Protein AF-A0A1C5WG05-F1 (afdb_monomer)

Solvent-accessible surface area (backbone atoms only — not comparable to full-atom values): 10585 Å² total; per-residue (Å²): 131,75,52,54,15,76,81,79,60,49,74,35,61,97,63,66,44,58,33,63,76,47,44,30,30,62,70,56,42,34,40,52,16,70,69,67,73,49,83,47,52,86,38,45,58,72,59,42,48,57,40,29,66,74,49,63,58,78,78,77,50,62,85,95,45,80,59,80,73,48,67,52,75,81,46,35,38,30,15,73,89,77,44,32,38,30,47,40,31,46,38,92,50,61,75,41,88,43,76,68,46,69,44,49,38,90,32,54,72,47,72,47,83,47,47,33,66,80,67,56,72,67,55,53,52,45,29,63,71,40,68,82,57,71,50,69,38,40,34,34,29,39,38,36,36,34,64,101,74,42,81,47,72,52,58,58,34,66,59,72,37,48,31,57,38,70,67,40,46,53,32,49,50,51,46,51,56,49,52,51,51,52,47,58,47,65,76,105

Foldseek 3Di:
DQAAAPAPRHGEDPDWAAACDGIHHPVLCCQQQLNVVHHRNDPDPVSSNVSCVVRVPDQCQDPPGADFPDDLPQAKGAGPPQQKIKGAQPCVAQVDHDHIHMDHLVFFPDKDKAWVVGDDPVVLVCLLVDLVDKDKIAWIWMWTQTHPPGIDTRTLHHGIDISNDPSNNVSVVSRVVVVVVNVVSNVD

Secondary structure (DSSP, 8-state):
--PBPTTT-PBP-S-EEE-SS-EEEHHHHHHHTTTTTS--TTS-HHHHHHHHHHHHSPP---TT----SEEETTTEEEETTTTEEEE---HHHHSS----EEEEGGGEEEEEEEEES---HHHHHHHHH-SSS--EE-EEEEEEEETTTEEEEEEEE-S-EETTSHHHHHHHHHHHHHHHHHHHHHT-

Structure (mmCIF, N/CA/C/O backbone):
data_AF-A0A1C5WG05-F1
#
_entry.id   AF-A0A1C5WG05-F1
#
loop_
_atom_site.group_PDB
_atom_site.id
_atom_site.type_symbol
_atom_site.label_atom_id
_atom_site.label_alt_id
_atom_site.label_comp_id
_atom_site.label_asym_id
_atom_site.label_entity_id
_atom_site.label_seq_id
_atom_site.pdbx_PDB_ins_code
_atom_site.Cartn_x
_atom_site.Cartn_y
_atom_site.Cartn_z
_atom_site.occupancy
_atom_site.B_iso_or_equiv
_atom_site.auth_seq_id
_atom_site.auth_comp_id
_atom_site.auth_asym_id
_atom_site.auth_atom_id
_atom_site.pdbx_PDB_model_num
ATOM 1 N N . MET A 1 1 ? -27.914 12.783 29.947 1.00 43.47 1 MET A N 1
ATOM 2 C CA . MET A 1 1 ? -27.865 11.314 29.791 1.00 43.47 1 MET A CA 1
ATOM 3 C C . MET A 1 1 ? -26.696 10.974 28.882 1.00 43.47 1 MET A C 1
ATOM 5 O O . MET A 1 1 ? -26.663 11.463 27.759 1.00 43.47 1 MET A O 1
ATOM 9 N N . ALA A 1 2 ? -25.697 10.242 29.380 1.00 55.03 2 ALA A N 1
ATOM 10 C CA . ALA A 1 2 ? -24.634 9.718 28.526 1.00 55.03 2 ALA A CA 1
ATOM 11 C C . ALA A 1 2 ? -25.257 8.618 27.661 1.00 55.03 2 ALA A C 1
ATOM 13 O O . ALA A 1 2 ? -25.647 7.583 28.192 1.00 55.03 2 ALA A O 1
ATOM 14 N N . GLY A 1 3 ? -25.452 8.893 26.370 1.00 80.44 3 GLY A N 1
ATOM 15 C CA . GLY A 1 3 ? -25.903 7.874 25.425 1.00 80.44 3 GLY A CA 1
ATOM 16 C C . GLY A 1 3 ? -24.857 6.767 25.294 1.00 80.44 3 GLY A C 1
ATOM 17 O O . GLY A 1 3 ? -23.687 6.975 25.625 1.00 80.44 3 GLY A O 1
ATOM 18 N N . ASN A 1 4 ? -25.265 5.604 24.806 1.00 91.50 4 ASN A N 1
ATOM 19 C CA . ASN A 1 4 ? -24.335 4.534 24.462 1.00 91.50 4 ASN A CA 1
ATOM 20 C C . ASN A 1 4 ? -23.911 4.677 22.996 1.00 91.50 4 ASN A C 1
ATOM 22 O O . ASN A 1 4 ? -24.583 5.326 22.202 1.00 91.50 4 ASN A O 1
ATOM 26 N N . CYS A 1 5 ? -22.760 4.111 22.652 1.00 91.44 5 CYS A N 1
ATOM 27 C CA . CYS A 1 5 ? -22.297 4.011 21.277 1.00 91.44 5 CYS A CA 1
ATOM 28 C C . CYS A 1 5 ? -23.186 3.033 20.502 1.00 91.44 5 CYS A C 1
ATOM 30 O O . CYS A 1 5 ? -23.300 1.877 20.904 1.00 91.44 5 CYS A O 1
ATOM 32 N N . ASP A 1 6 ? -23.719 3.452 19.357 1.00 91.31 6 ASP A N 1
ATOM 33 C CA . ASP A 1 6 ? -24.609 2.618 18.534 1.00 91.31 6 ASP A CA 1
ATOM 34 C C . ASP A 1 6 ? -23.886 1.466 17.800 1.00 91.31 6 ASP A C 1
ATOM 36 O O . ASP A 1 6 ? -24.526 0.608 17.189 1.00 91.31 6 ASP A O 1
ATOM 40 N N . LEU A 1 7 ? -22.546 1.429 17.864 1.00 88.69 7 LEU A N 1
ATOM 41 C CA . LEU A 1 7 ? -21.722 0.345 17.313 1.00 88.69 7 LEU A CA 1
ATOM 42 C C . LEU A 1 7 ? -21.262 -0.659 18.375 1.00 88.69 7 LEU A C 1
ATOM 44 O O . LEU A 1 7 ? -21.479 -1.852 18.211 1.00 88.69 7 LEU A O 1
ATOM 48 N N . CYS A 1 8 ? -20.631 -0.195 19.459 1.00 88.44 8 CYS A N 1
ATOM 49 C CA . CYS A 1 8 ? -20.037 -1.082 20.469 1.00 88.44 8 CYS A CA 1
ATOM 50 C C . CYS A 1 8 ? -20.783 -1.124 21.810 1.00 88.44 8 CYS A C 1
ATOM 52 O O . CYS A 1 8 ? -20.365 -1.844 22.711 1.00 88.44 8 CYS A O 1
ATOM 54 N N . GLY A 1 9 ? -21.823 -0.309 22.001 1.00 87.62 9 GLY A N 1
ATOM 55 C CA . GLY A 1 9 ? -22.575 -0.237 23.256 1.00 87.62 9 GLY A CA 1
ATOM 56 C C . GLY A 1 9 ? -21.855 0.444 24.431 1.00 87.62 9 GLY A C 1
ATOM 57 O O . GLY A 1 9 ? -22.489 0.677 25.459 1.00 87.62 9 GLY A O 1
ATOM 58 N N . GLU A 1 10 ? -20.570 0.814 24.311 1.00 88.88 10 GLU A N 1
ATOM 59 C CA . GLU A 1 10 ? -19.846 1.546 25.367 1.00 88.88 10 GLU A CA 1
ATOM 60 C C . GLU A 1 10 ? -20.485 2.919 25.644 1.00 88.88 10 GLU A C 1
ATOM 62 O O . GLU A 1 10 ? -20.974 3.592 24.732 1.00 88.88 10 GLU A O 1
ATOM 67 N N . LYS A 1 11 ? -20.419 3.384 26.899 1.00 88.50 11 LYS A N 1
ATOM 68 C CA . LYS A 1 11 ? -20.891 4.725 27.278 1.00 88.50 11 LYS A CA 1
ATOM 69 C C . LYS A 1 11 ? -20.133 5.805 26.507 1.00 88.50 11 LYS A C 1
ATOM 71 O O . LYS A 1 11 ? -18.900 5.827 26.484 1.00 88.50 11 LYS A O 1
ATOM 76 N N . LEU A 1 12 ? -20.866 6.743 25.915 1.00 86.56 12 LEU A N 1
ATOM 77 C CA . LEU A 1 12 ? -20.270 7.880 25.227 1.00 86.56 12 LEU A CA 1
ATOM 78 C C . LEU A 1 12 ? -19.676 8.859 26.242 1.00 86.56 12 LEU A C 1
ATOM 80 O O . LEU A 1 12 ? -20.346 9.312 27.170 1.00 86.56 12 LEU A O 1
ATOM 84 N N . GLY A 1 13 ? -18.406 9.200 26.032 1.00 78.31 13 GLY A N 1
ATOM 85 C CA . GLY A 1 13 ? -17.748 10.298 26.731 1.00 78.31 13 GLY A CA 1
ATOM 86 C C . GLY A 1 13 ? -18.120 11.664 26.147 1.00 78.31 13 GLY A C 1
ATOM 87 O O . GLY A 1 13 ? -19.025 11.801 25.326 1.00 78.31 13 GLY A O 1
ATOM 88 N N . PHE A 1 14 ? -17.356 12.690 26.526 1.00 77.06 14 PHE A N 1
ATOM 89 C CA . PHE A 1 14 ? -17.603 14.075 26.105 1.00 77.06 14 PHE A CA 1
ATOM 90 C C . PHE A 1 14 ? -17.482 14.287 24.584 1.00 77.06 14 PHE A C 1
ATOM 92 O O . PHE A 1 14 ? -18.157 15.137 24.010 1.00 77.06 14 PHE A O 1
ATOM 99 N N . ARG A 1 15 ? -16.629 13.497 23.913 1.00 80.62 15 ARG A N 1
ATOM 100 C CA . ARG A 1 15 ? -16.481 13.504 22.451 1.00 80.62 15 ARG A CA 1
ATOM 101 C C . ARG A 1 15 ? -17.261 12.345 21.841 1.00 80.62 15 ARG A C 1
ATOM 103 O O . ARG A 1 15 ? -16.841 11.191 21.942 1.00 80.62 15 ARG A O 1
ATOM 110 N N . LYS A 1 16 ? -18.365 12.687 21.184 1.00 87.88 16 LYS A N 1
ATOM 111 C CA . LYS A 1 16 ? -19.233 11.779 20.433 1.00 87.88 16 LYS A CA 1
ATOM 112 C C . LYS A 1 16 ? -19.263 12.192 18.961 1.00 87.88 16 LYS A C 1
ATOM 114 O O . LYS A 1 16 ? -19.176 13.382 18.663 1.00 87.88 16 LYS A O 1
ATOM 119 N N . PHE A 1 17 ? -19.346 11.222 18.058 1.00 91.19 17 PHE A N 1
ATOM 120 C CA . PHE A 1 17 ? -19.309 11.455 16.614 1.00 91.19 17 PHE A CA 1
ATOM 121 C C . PHE A 1 17 ? -20.653 11.082 16.008 1.00 91.19 17 PHE A C 1
ATOM 123 O O . PHE A 1 17 ? -21.151 9.988 16.252 1.00 91.19 17 PHE A O 1
ATOM 130 N N . HIS A 1 18 ? -21.238 12.001 15.246 1.00 92.38 18 HIS A N 1
ATOM 131 C CA . HIS A 1 18 ? -22.557 11.828 14.651 1.00 92.38 18 HIS A CA 1
ATOM 132 C C . HIS A 1 18 ? -22.445 11.254 13.236 1.00 92.38 18 HIS A C 1
ATOM 134 O O . HIS A 1 18 ? -21.603 11.693 12.448 1.00 92.38 18 HIS A O 1
ATOM 140 N N . CYS A 1 19 ? -23.308 10.290 12.938 1.00 92.06 19 CYS A N 1
ATOM 141 C CA . CYS A 1 19 ? -23.610 9.812 11.593 1.00 92.06 19 CYS A CA 1
ATOM 142 C C . CYS A 1 19 ? -25.057 10.188 11.235 1.00 92.06 19 CYS A C 1
ATOM 144 O O . CYS A 1 19 ? -25.693 10.924 11.993 1.00 92.06 19 CYS A O 1
ATOM 146 N N . GLN A 1 20 ? -25.564 9.735 10.090 1.00 92.38 20 GLN A N 1
ATOM 147 C CA . GLN A 1 20 ? -26.870 10.168 9.583 1.00 92.38 20 GLN A CA 1
ATOM 148 C C . GLN A 1 20 ? -28.025 9.854 10.550 1.00 92.38 20 GLN A C 1
ATOM 150 O O . GLN A 1 20 ? -28.946 10.654 10.694 1.00 92.38 20 GLN A O 1
ATOM 155 N N . ASP A 1 21 ? -27.959 8.706 11.220 1.00 92.69 21 ASP A N 1
ATOM 156 C CA . ASP A 1 21 ? -29.029 8.118 12.030 1.00 92.69 21 ASP A CA 1
ATOM 157 C C . ASP A 1 21 ? -28.529 7.587 13.390 1.00 92.69 21 ASP A C 1
ATOM 159 O O . ASP A 1 21 ? -29.204 6.784 14.029 1.00 92.69 21 ASP A O 1
ATOM 163 N N . GLY A 1 22 ? -27.363 8.046 13.867 1.00 91.06 22 GLY A N 1
ATOM 164 C CA . GLY A 1 22 ? -26.777 7.555 15.121 1.00 91.06 22 GLY A CA 1
ATOM 165 C C . GLY A 1 22 ? -25.526 8.280 15.614 1.00 91.06 22 GLY A C 1
ATOM 166 O O . GLY A 1 22 ? -25.054 9.259 15.024 1.00 91.06 22 GLY A O 1
ATOM 167 N N . VAL A 1 23 ? -24.963 7.776 16.711 1.00 93.00 23 VAL A N 1
ATOM 168 C CA . VAL A 1 23 ? -23.788 8.310 17.398 1.00 93.00 23 VAL A CA 1
ATOM 169 C C . VAL A 1 23 ? -22.799 7.209 17.778 1.00 93.00 23 VAL A C 1
ATOM 171 O O . VAL A 1 23 ? -23.138 6.179 18.355 1.00 93.00 23 VAL A O 1
ATOM 174 N N . VAL A 1 24 ? -21.516 7.473 17.532 1.00 92.62 24 VAL A N 1
ATOM 175 C CA . VAL A 1 24 ? -20.426 6.531 17.803 1.00 92.62 24 VAL A CA 1
ATOM 176 C C . VAL A 1 24 ? -19.349 7.136 18.709 1.00 92.62 24 VAL A C 1
ATOM 178 O O . VAL A 1 24 ? -19.112 8.350 18.727 1.00 92.62 24 VAL A O 1
ATOM 181 N N . CYS A 1 25 ? -18.676 6.285 19.490 1.00 91.81 25 CYS A N 1
ATOM 182 C CA . CYS A 1 25 ? -17.557 6.687 20.345 1.00 91.81 25 CYS A CA 1
ATOM 183 C C . CYS A 1 25 ? -16.281 6.936 19.521 1.00 91.81 25 CYS A C 1
ATOM 185 O O . CYS A 1 25 ? -16.176 6.505 18.375 1.00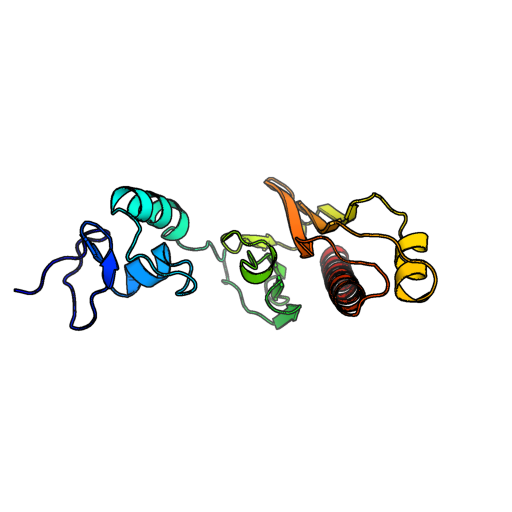 91.81 25 CYS A O 1
ATOM 187 N N . LYS A 1 26 ? -15.260 7.580 20.108 1.00 89.75 26 LYS A N 1
ATOM 188 C CA . LYS A 1 26 ? -13.979 7.853 19.422 1.00 89.75 26 LYS A CA 1
ATOM 189 C C . LYS A 1 26 ? -13.292 6.590 18.885 1.00 89.75 26 LYS A C 1
ATOM 191 O O . LYS A 1 26 ? -12.721 6.641 17.800 1.00 89.75 26 LYS A O 1
ATOM 196 N N . LYS A 1 27 ? -13.335 5.478 19.632 1.00 88.00 27 LYS A N 1
ATOM 197 C CA . LYS A 1 27 ? -12.725 4.203 19.211 1.00 88.00 27 LYS A CA 1
ATOM 198 C C . LYS A 1 27 ? -13.416 3.660 17.961 1.00 88.00 27 LYS A C 1
ATOM 200 O O . LYS A 1 27 ? -12.759 3.388 16.967 1.00 88.00 27 LYS A O 1
ATOM 205 N N . CYS A 1 28 ? -14.747 3.578 17.994 1.00 89.12 28 CYS A N 1
ATOM 206 C CA . CYS A 1 28 ? -15.525 3.125 16.847 1.00 89.12 28 CYS A CA 1
ATOM 207 C C . CYS A 1 28 ? -15.379 4.083 15.669 1.00 89.12 28 CYS A C 1
ATOM 209 O O . CYS A 1 28 ? -15.187 3.622 14.553 1.00 89.12 28 CYS A O 1
ATOM 211 N N . TYR A 1 29 ? -15.374 5.396 15.922 1.00 89.62 29 TYR A N 1
ATOM 212 C CA . TYR A 1 29 ? -15.106 6.395 14.896 1.00 89.62 29 TYR A CA 1
ATOM 213 C C . TYR A 1 29 ? -13.771 6.130 14.206 1.00 89.62 29 TYR A C 1
ATOM 215 O O . TYR A 1 29 ? -13.755 6.084 12.986 1.00 89.62 29 TYR A O 1
ATOM 223 N N . ALA A 1 30 ? -12.681 5.876 14.938 1.00 86.94 30 ALA A N 1
ATOM 224 C CA . ALA A 1 30 ? -11.383 5.548 14.340 1.00 86.94 30 ALA A CA 1
ATOM 225 C C . ALA A 1 30 ? -11.461 4.350 13.374 1.00 86.94 30 ALA A C 1
ATOM 227 O O . ALA A 1 30 ? -10.854 4.384 12.308 1.00 86.94 30 ALA A O 1
ATOM 228 N N . ILE A 1 31 ? -12.245 3.327 13.723 1.00 86.06 31 ILE A N 1
ATOM 229 C CA . ILE A 1 31 ? -12.438 2.112 12.919 1.00 86.06 31 ILE A CA 1
ATOM 230 C C . ILE A 1 31 ? -13.266 2.411 11.659 1.00 86.06 31 ILE A C 1
ATOM 232 O O . ILE A 1 31 ? -12.853 2.070 10.551 1.00 86.06 31 ILE A O 1
ATOM 236 N N . VAL A 1 32 ? -14.413 3.082 11.809 1.00 88.31 32 VAL A N 1
ATOM 237 C CA . VAL A 1 32 ? -15.358 3.324 10.701 1.00 88.31 32 VAL A CA 1
ATOM 238 C C . VAL A 1 32 ? -15.010 4.531 9.821 1.00 88.31 32 VAL A C 1
ATOM 240 O O . VAL A 1 32 ? -15.581 4.707 8.748 1.00 88.31 32 VAL A O 1
ATOM 243 N N . SER A 1 33 ? -14.065 5.362 10.265 1.00 83.81 33 SER A N 1
ATOM 244 C CA . SER A 1 33 ? -13.481 6.476 9.501 1.00 83.81 33 SER A CA 1
ATOM 245 C C . SER A 1 33 ? -12.138 6.124 8.863 1.00 83.81 33 SER A C 1
ATOM 247 O O . SER A 1 33 ? -11.411 7.031 8.456 1.00 83.81 33 SER A O 1
ATOM 249 N N . ASN A 1 34 ? -11.777 4.834 8.807 1.00 77.44 34 ASN A N 1
ATOM 250 C CA . ASN A 1 34 ? -10.525 4.374 8.204 1.00 77.44 34 ASN A CA 1
ATOM 251 C C . ASN A 1 34 ? -9.299 5.089 8.807 1.00 77.44 34 ASN A C 1
ATOM 253 O O . ASN A 1 34 ? -8.464 5.645 8.091 1.00 77.44 34 ASN A O 1
ATOM 257 N N . GLY A 1 35 ? -9.229 5.149 10.139 1.00 76.12 35 GLY A N 1
ATOM 258 C CA . GLY A 1 35 ? -8.164 5.839 10.864 1.00 76.12 35 GLY A CA 1
ATOM 259 C C . GLY A 1 35 ? -8.259 7.364 10.798 1.00 76.12 35 GLY A C 1
ATOM 260 O O . GLY A 1 35 ? -7.233 8.023 10.660 1.00 76.12 35 GLY A O 1
ATOM 261 N N . PHE A 1 36 ? -9.465 7.932 10.918 1.00 80.69 36 PHE A N 1
ATOM 262 C CA . PHE A 1 36 ? -9.733 9.379 10.856 1.00 80.69 36 PHE A CA 1
ATOM 263 C C . PHE A 1 36 ? -9.503 10.023 9.478 1.00 80.69 36 PHE A C 1
ATOM 265 O O . PHE A 1 36 ? -9.362 11.242 9.391 1.00 80.69 36 PHE A O 1
ATOM 272 N N . SER A 1 37 ? -9.473 9.229 8.406 1.00 74.69 37 SER A N 1
ATOM 273 C CA . SER A 1 37 ? -9.280 9.730 7.039 1.00 74.69 37 SER A CA 1
ATOM 274 C C . SER A 1 37 ? -10.579 10.197 6.374 1.00 74.69 37 SER A C 1
ATOM 276 O O . SER A 1 37 ? -10.537 11.016 5.458 1.00 74.69 37 SER A O 1
ATOM 278 N N . GLU A 1 38 ? -11.734 9.739 6.860 1.00 81.56 38 GLU A N 1
ATOM 279 C CA . GLU A 1 38 ? -13.049 10.075 6.308 1.00 81.56 38 GLU A CA 1
ATOM 280 C C . GLU A 1 38 ? -14.019 10.621 7.361 1.00 81.56 38 GLU A C 1
ATOM 282 O O . GLU A 1 38 ? -13.932 10.319 8.550 1.00 81.56 38 GLU A O 1
ATOM 287 N N . THR A 1 39 ? -15.006 11.399 6.911 1.00 87.25 39 THR A N 1
ATOM 288 C CA . THR A 1 39 ? -16.131 11.814 7.762 1.00 87.25 39 THR A CA 1
ATOM 289 C C . THR A 1 39 ? -17.283 10.820 7.644 1.00 87.25 39 THR A C 1
ATOM 291 O O . THR A 1 39 ? -17.586 10.324 6.560 1.00 87.25 39 THR A O 1
ATOM 294 N N . ILE A 1 40 ? -17.954 10.538 8.763 1.00 90.56 40 ILE A N 1
ATOM 295 C CA . ILE A 1 40 ? -19.070 9.575 8.816 1.00 90.56 40 ILE A CA 1
ATOM 296 C C . ILE A 1 40 ? -20.451 10.240 8.837 1.00 90.56 40 ILE A C 1
ATOM 298 O O . ILE A 1 40 ? -21.459 9.547 8.862 1.00 90.56 40 ILE A O 1
ATOM 302 N N . ALA A 1 41 ? -20.512 11.576 8.828 1.00 90.88 41 ALA A N 1
ATOM 303 C CA . ALA A 1 41 ? -21.745 12.339 9.050 1.00 90.88 41 ALA A CA 1
ATOM 304 C C . ALA A 1 41 ? -22.864 12.027 8.039 1.00 90.88 41 ALA A C 1
ATOM 306 O O . ALA A 1 41 ? -24.036 12.161 8.366 1.00 90.88 41 ALA A O 1
ATOM 307 N N . LYS A 1 42 ? -22.499 11.611 6.820 1.00 91.44 42 LYS A N 1
ATOM 308 C CA . LYS A 1 42 ? -23.434 11.257 5.739 1.00 91.44 42 LYS A CA 1
ATOM 309 C C . LYS A 1 42 ? -23.653 9.749 5.572 1.00 91.44 42 LYS A C 1
ATOM 311 O O . LYS A 1 42 ? -24.352 9.361 4.649 1.00 91.44 42 LYS A O 1
ATOM 316 N N . LYS A 1 43 ? -23.005 8.919 6.393 1.00 91.19 43 LYS A N 1
ATOM 317 C CA . LYS A 1 43 ? -23.137 7.459 6.348 1.00 91.19 43 LYS A CA 1
ATOM 318 C C . LYS A 1 43 ? -24.208 7.018 7.343 1.00 91.19 43 LYS A C 1
ATOM 320 O O . LYS A 1 43 ? -24.345 7.625 8.407 1.00 91.19 43 LYS A O 1
ATOM 325 N N . THR A 1 44 ? -24.922 5.956 7.008 1.00 93.25 44 THR A N 1
ATOM 326 C CA . THR A 1 44 ? -25.906 5.309 7.885 1.00 93.25 44 THR A CA 1
ATOM 327 C C . THR A 1 44 ? -25.231 4.368 8.881 1.00 93.25 44 THR A C 1
ATOM 329 O O . THR A 1 44 ? -24.158 3.821 8.612 1.00 93.25 44 THR A O 1
ATOM 332 N N . LEU A 1 45 ? -25.874 4.091 10.014 1.00 91.00 45 LEU A N 1
ATOM 333 C CA . LEU A 1 45 ? -25.409 3.098 10.984 1.00 91.00 45 LEU A CA 1
ATOM 334 C C . LEU A 1 45 ? -25.219 1.717 10.352 1.00 91.00 45 LEU A C 1
ATOM 336 O O . LEU A 1 45 ? -24.283 1.009 10.715 1.00 91.00 45 LEU A O 1
ATOM 340 N N . ALA A 1 46 ? -26.070 1.334 9.399 1.00 89.81 46 ALA A N 1
ATOM 341 C CA . ALA A 1 46 ? -25.947 0.062 8.691 1.00 89.81 46 ALA A CA 1
ATOM 342 C C . ALA A 1 46 ? -24.654 -0.017 7.859 1.00 89.81 46 ALA A C 1
ATOM 344 O O . ALA A 1 46 ? -23.965 -1.037 7.884 1.00 89.81 46 ALA A O 1
ATOM 345 N N . GLU A 1 47 ? -24.289 1.061 7.159 1.00 89.69 47 GLU A N 1
ATOM 346 C CA . GLU A 1 47 ? -23.015 1.147 6.433 1.00 89.69 47 GLU A CA 1
ATOM 347 C C . GLU A 1 47 ? -21.828 1.123 7.397 1.00 89.69 47 GLU A C 1
ATOM 349 O O . GLU A 1 47 ? -20.869 0.381 7.183 1.00 89.69 47 GLU A O 1
ATOM 354 N N . LEU A 1 48 ? -21.916 1.881 8.494 1.00 90.81 48 LEU A N 1
ATOM 355 C CA . LEU A 1 48 ? -20.859 1.925 9.501 1.00 90.81 48 LEU A CA 1
ATOM 356 C C . LEU A 1 48 ? -20.673 0.580 10.209 1.00 90.81 48 LEU A C 1
ATOM 358 O O . LEU A 1 48 ? -19.535 0.235 10.504 1.00 90.81 48 LEU A O 1
ATOM 362 N N . LYS A 1 49 ? -21.736 -0.201 10.442 1.00 89.62 49 LYS A N 1
ATOM 363 C CA . LYS A 1 49 ? -21.639 -1.563 10.998 1.00 89.62 49 LYS A CA 1
ATOM 364 C C . LYS A 1 49 ? -20.856 -2.494 10.083 1.00 89.62 49 LYS A C 1
ATOM 366 O O . LYS A 1 49 ? -19.939 -3.150 10.558 1.00 89.62 49 LYS A O 1
ATOM 371 N N . LYS A 1 50 ? -21.121 -2.470 8.773 1.00 88.19 50 LYS A N 1
ATOM 372 C CA . LYS A 1 50 ? -20.344 -3.254 7.797 1.00 88.19 50 LYS A CA 1
ATOM 373 C C . LYS A 1 50 ? -18.863 -2.871 7.815 1.00 88.19 50 LYS A C 1
ATOM 375 O O . LYS A 1 50 ? -17.995 -3.738 7.831 1.00 88.19 50 LYS A O 1
ATOM 380 N N . THR A 1 51 ? -18.558 -1.570 7.841 1.00 85.06 51 THR A N 1
ATOM 381 C CA . THR A 1 51 ? -17.168 -1.095 7.954 1.00 85.06 51 THR A CA 1
ATOM 382 C C . THR A 1 51 ? -16.545 -1.491 9.291 1.00 85.06 51 THR A C 1
ATOM 384 O O . THR A 1 51 ? -15.378 -1.870 9.340 1.00 85.06 51 THR A O 1
ATOM 387 N N . TYR A 1 52 ? -17.314 -1.419 10.376 1.00 86.25 52 TYR A N 1
ATOM 388 C CA . TYR A 1 52 ? -16.865 -1.808 11.703 1.00 86.25 52 TYR A CA 1
ATOM 389 C C . TYR A 1 52 ? -16.509 -3.291 11.740 1.00 86.25 52 TYR A C 1
ATOM 391 O O . TYR A 1 52 ? -15.409 -3.617 12.147 1.00 86.25 52 TYR A O 1
ATOM 399 N N . GLU A 1 53 ? -17.367 -4.180 11.251 1.00 83.88 53 GLU A N 1
ATOM 400 C CA . GLU A 1 53 ? -17.101 -5.622 11.196 1.00 83.88 53 GLU A CA 1
ATOM 401 C C . GLU A 1 53 ? -15.845 -5.948 10.373 1.00 83.88 53 GLU A C 1
ATOM 403 O O . GLU A 1 53 ? -15.020 -6.750 10.804 1.00 83.88 53 GLU A O 1
ATOM 408 N N . ALA A 1 54 ? -15.639 -5.265 9.242 1.00 80.00 54 ALA A N 1
ATOM 409 C CA . ALA A 1 54 ? -14.445 -5.446 8.414 1.00 80.00 54 ALA A CA 1
ATOM 410 C C . ALA A 1 54 ? -13.147 -4.948 9.089 1.00 80.00 54 ALA A C 1
ATOM 412 O O . ALA A 1 54 ? -12.078 -5.546 8.937 1.00 80.00 54 ALA A O 1
ATOM 413 N N . ASN A 1 55 ? -13.221 -3.852 9.851 1.00 80.06 55 ASN A N 1
ATOM 414 C CA . ASN A 1 55 ? -12.040 -3.160 10.376 1.00 80.06 55 ASN A CA 1
ATOM 415 C C . ASN A 1 55 ? -11.758 -3.442 11.865 1.00 80.06 55 ASN A C 1
ATOM 417 O O . ASN A 1 55 ? -10.622 -3.272 12.301 1.00 80.06 55 ASN A O 1
ATOM 421 N N . ALA A 1 56 ? -12.753 -3.860 12.651 1.00 74.31 56 ALA A N 1
ATOM 422 C CA . ALA A 1 56 ? -12.657 -4.025 14.105 1.00 74.31 56 ALA A CA 1
ATOM 423 C C . ALA A 1 56 ? -11.933 -5.303 14.533 1.00 74.31 56 ALA A C 1
ATOM 425 O O . ALA A 1 56 ? -11.478 -5.376 15.675 1.00 74.31 56 ALA A O 1
ATOM 426 N N . VAL A 1 57 ? -11.798 -6.290 13.640 1.00 73.00 57 VAL A N 1
ATOM 427 C CA . VAL A 1 57 ? -10.938 -7.454 13.889 1.00 73.00 57 VAL A CA 1
ATOM 428 C C . VAL A 1 57 ? -9.542 -6.928 14.259 1.00 73.00 57 VAL A C 1
ATOM 430 O O . VAL A 1 57 ? -9.092 -5.969 13.627 1.00 73.00 57 VAL A O 1
ATOM 433 N N . PRO A 1 58 ? -8.844 -7.454 15.275 1.00 68.75 58 PRO A N 1
ATOM 434 C CA . PRO A 1 58 ? -7.449 -7.100 15.540 1.00 68.75 58 PRO A CA 1
ATOM 435 C C . PRO A 1 58 ? -6.558 -7.497 14.359 1.00 68.75 58 PRO A C 1
ATOM 437 O O . PRO A 1 58 ? -6.828 -8.490 13.687 1.00 68.75 58 PRO A O 1
ATOM 440 N N . ILE A 1 59 ? -5.541 -6.696 14.024 1.00 72.62 59 ILE A N 1
ATOM 441 C CA . ILE A 1 59 ? -4.546 -7.146 13.038 1.00 72.62 59 ILE A CA 1
ATOM 442 C C . ILE A 1 59 ? -3.752 -8.227 13.747 1.00 72.62 59 ILE A C 1
ATOM 444 O O . ILE A 1 59 ? -3.187 -7.956 14.805 1.00 72.62 59 ILE A O 1
ATOM 448 N N . ASP A 1 60 ? -3.767 -9.433 13.194 1.00 72.56 60 ASP A N 1
ATOM 449 C CA . ASP A 1 60 ? -2.896 -10.484 13.681 1.00 72.56 60 ASP A CA 1
ATOM 450 C C . ASP A 1 60 ? -1.453 -10.072 13.384 1.00 72.56 60 ASP A C 1
ATOM 452 O O . ASP A 1 60 ? -1.062 -9.901 12.229 1.00 72.56 60 ASP A O 1
ATOM 456 N N . LEU A 1 61 ? -0.699 -9.805 14.448 1.00 76.88 61 LEU A N 1
ATOM 457 C CA . LEU A 1 61 ? 0.713 -9.454 14.355 1.00 76.88 61 LEU A CA 1
ATOM 458 C C . LEU A 1 61 ? 1.595 -10.715 14.366 1.00 76.88 61 LEU A C 1
ATOM 460 O O . LEU A 1 61 ? 2.807 -10.603 14.188 1.00 76.88 61 LEU A O 1
ATOM 464 N N . GLY A 1 62 ? 1.004 -11.901 14.555 1.00 69.31 62 GLY A N 1
ATOM 465 C CA . GLY A 1 62 ? 1.698 -13.159 14.801 1.00 69.31 62 GLY A CA 1
ATOM 466 C C . GLY A 1 62 ? 2.412 -13.194 16.155 1.00 69.31 62 GLY A C 1
ATOM 467 O O . GLY A 1 62 ? 2.407 -12.223 16.921 1.00 69.31 62 GLY A O 1
ATOM 468 N N . GLU A 1 63 ? 3.070 -14.319 16.429 1.00 67.50 63 GLU A N 1
ATOM 469 C CA . GLU A 1 63 ? 4.005 -14.454 17.553 1.00 67.50 63 GLU A CA 1
ATOM 470 C C . GLU A 1 63 ? 5.132 -13.411 17.419 1.00 67.50 63 GLU A C 1
ATOM 472 O O . GLU A 1 63 ? 5.493 -13.027 16.306 1.00 67.50 63 GLU A O 1
ATOM 477 N N . ASP A 1 64 ? 5.611 -12.864 18.539 1.00 81.69 64 ASP A N 1
ATOM 478 C CA . ASP A 1 64 ? 6.620 -11.784 18.619 1.00 81.69 64 ASP A CA 1
ATOM 479 C C . ASP A 1 64 ? 6.196 -10.396 18.094 1.00 81.69 64 ASP A C 1
ATOM 481 O O . ASP A 1 64 ? 6.940 -9.416 18.199 1.00 81.69 64 ASP A O 1
ATOM 485 N N . GLY A 1 65 ? 4.960 -10.259 17.604 1.00 86.62 65 GLY A N 1
ATOM 486 C CA . GLY A 1 65 ? 4.416 -8.985 17.143 1.00 86.62 65 GLY A CA 1
ATOM 487 C C . GLY A 1 65 ? 5.050 -8.481 15.840 1.00 86.62 65 GLY A C 1
ATOM 488 O O . GLY A 1 65 ? 5.493 -9.262 14.997 1.00 86.62 65 GLY A O 1
ATOM 489 N N . PHE A 1 66 ? 5.043 -7.156 15.647 1.00 89.62 66 PHE A N 1
ATOM 490 C CA . PHE A 1 66 ? 5.605 -6.501 14.461 1.00 89.62 66 PHE A CA 1
ATOM 491 C C . PHE A 1 66 ? 6.374 -5.230 14.843 1.00 89.62 66 PHE A C 1
ATOM 493 O O . PHE A 1 66 ? 5.790 -4.260 15.338 1.00 89.62 66 PHE A O 1
ATOM 500 N N . VAL A 1 67 ? 7.681 -5.224 14.586 1.00 90.75 67 VAL A N 1
ATOM 501 C CA . VAL A 1 67 ? 8.615 -4.142 14.907 1.00 90.75 67 VAL A CA 1
ATOM 502 C C . VAL A 1 67 ? 9.142 -3.530 13.615 1.00 90.75 67 VAL A C 1
ATOM 504 O O . VAL A 1 67 ? 9.923 -4.127 12.887 1.00 90.75 67 VAL A O 1
ATOM 507 N N . VAL A 1 68 ? 8.742 -2.291 13.327 1.00 91.44 68 VAL A N 1
ATOM 508 C CA . VAL A 1 68 ? 9.202 -1.586 12.122 1.00 91.44 68 VAL A CA 1
ATOM 509 C C . VAL A 1 68 ? 10.696 -1.260 12.241 1.00 91.44 68 VAL A C 1
ATOM 511 O O . VAL A 1 68 ? 11.063 -0.299 12.918 1.00 91.44 68 VAL A O 1
ATOM 514 N N . THR A 1 69 ? 11.549 -2.006 11.539 1.00 93.12 69 THR A N 1
ATOM 515 C CA . THR A 1 69 ? 12.989 -1.718 11.412 1.00 93.12 69 THR A CA 1
ATOM 516 C C . THR A 1 69 ? 13.283 -0.826 10.208 1.00 93.12 69 THR A C 1
ATOM 518 O O . THR A 1 69 ? 14.130 0.066 10.279 1.00 93.12 69 THR A O 1
ATOM 521 N N . ARG A 1 70 ? 12.538 -1.000 9.109 1.00 92.81 70 ARG A N 1
ATOM 522 C CA . ARG A 1 70 ? 12.597 -0.153 7.907 1.00 92.81 70 ARG A CA 1
ATOM 523 C C . ARG A 1 70 ? 11.213 0.098 7.320 1.00 92.81 70 ARG A C 1
ATOM 525 O O . ARG A 1 70 ? 10.246 -0.600 7.613 1.00 92.81 70 ARG A O 1
ATOM 532 N N . LYS A 1 71 ? 11.104 1.125 6.472 1.00 93.31 71 LYS A N 1
ATOM 533 C CA . LYS A 1 71 ? 9.869 1.427 5.735 1.00 93.31 71 LYS A CA 1
ATOM 534 C C . LYS A 1 71 ? 10.121 2.144 4.416 1.00 93.31 71 LYS A C 1
ATOM 536 O O . LYS A 1 71 ? 10.960 3.042 4.342 1.00 93.31 71 LYS A O 1
ATOM 541 N N . ILE A 1 72 ? 9.301 1.833 3.418 1.00 91.38 72 ILE A N 1
ATOM 542 C CA . ILE A 1 72 ? 9.219 2.560 2.151 1.00 91.38 72 ILE A CA 1
ATOM 543 C C . ILE A 1 72 ? 7.933 3.375 2.136 1.00 91.38 72 ILE A C 1
ATOM 545 O O . ILE A 1 72 ? 6.869 2.904 1.721 1.00 91.38 72 ILE A O 1
ATOM 549 N N . LYS A 1 73 ? 8.040 4.643 2.575 1.00 82.25 73 LYS A N 1
ATOM 550 C CA . LYS A 1 73 ? 6.894 5.574 2.645 1.00 82.25 73 LYS A CA 1
ATOM 551 C C . LYS A 1 73 ? 5.732 4.906 3.427 1.00 82.25 73 LYS A C 1
ATOM 553 O O . LYS A 1 73 ? 6.055 4.057 4.259 1.00 82.25 73 LYS A O 1
ATOM 558 N N . PRO A 1 74 ? 4.426 5.245 3.294 1.00 81.00 74 PRO A N 1
ATOM 559 C CA . PRO A 1 74 ? 3.453 4.407 3.978 1.00 81.00 74 PRO A CA 1
ATOM 560 C C . PRO A 1 74 ? 3.302 3.025 3.339 1.00 81.00 74 PRO A C 1
ATOM 562 O O . PRO A 1 74 ? 2.587 2.263 3.950 1.00 81.00 74 PRO A O 1
ATOM 565 N N . PHE A 1 75 ? 3.954 2.658 2.220 1.00 88.38 75 PHE A N 1
ATOM 566 C CA . PHE A 1 75 ? 3.568 1.517 1.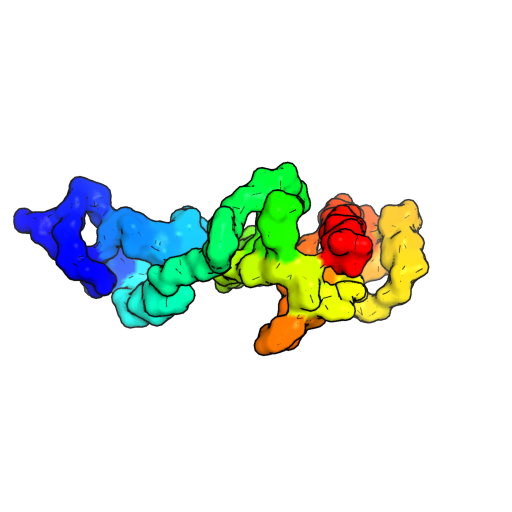369 1.00 88.38 75 PHE A CA 1
ATOM 567 C C . PHE A 1 75 ? 3.959 0.131 1.862 1.00 88.38 75 PHE A C 1
ATOM 569 O O . PHE A 1 75 ? 3.154 -0.796 1.787 1.00 88.38 75 PHE A O 1
ATOM 576 N N . LEU A 1 76 ? 5.195 0.003 2.327 1.00 93.12 76 LEU A N 1
ATOM 577 C CA . LEU A 1 76 ? 5.773 -1.258 2.765 1.00 93.12 76 LEU A CA 1
ATOM 578 C C . LEU A 1 76 ? 6.518 -1.004 4.071 1.00 93.12 76 LEU A C 1
ATOM 580 O O . LEU A 1 76 ? 7.391 -0.133 4.120 1.00 93.12 76 LEU A O 1
ATOM 584 N N . LEU A 1 77 ? 6.163 -1.737 5.120 1.00 94.19 77 LEU A N 1
ATOM 585 C CA . LEU A 1 77 ? 6.901 -1.747 6.382 1.00 94.19 77 LEU A CA 1
ATOM 586 C C . LEU A 1 77 ? 7.639 -3.074 6.503 1.00 94.19 77 LEU A C 1
ATOM 588 O O . LEU A 1 77 ? 7.135 -4.102 6.059 1.00 94.19 77 LEU A O 1
ATOM 592 N N . ILE A 1 78 ? 8.817 -3.039 7.106 1.00 95.12 78 ILE A N 1
ATOM 593 C CA . ILE A 1 78 ? 9.717 -4.181 7.200 1.00 95.12 78 ILE A CA 1
ATOM 594 C C . ILE A 1 78 ? 10.076 -4.373 8.662 1.00 95.12 78 ILE A C 1
ATOM 596 O O . ILE A 1 78 ? 10.423 -3.409 9.349 1.00 95.12 78 ILE A O 1
ATOM 600 N N . ASP A 1 79 ? 9.987 -5.619 9.096 1.00 94.25 79 ASP A N 1
ATOM 601 C CA . ASP A 1 79 ? 10.427 -6.117 10.384 1.00 94.25 79 ASP A CA 1
ATOM 602 C C . ASP A 1 79 ? 11.494 -7.182 10.134 1.00 94.25 79 ASP A C 1
ATOM 604 O O . ASP A 1 79 ? 11.209 -8.354 9.885 1.00 94.25 79 ASP A O 1
ATOM 608 N N . GLU A 1 80 ? 12.748 -6.748 10.163 1.00 93.44 80 GLU A N 1
ATOM 609 C CA . GLU A 1 80 ? 13.879 -7.660 10.000 1.00 93.44 80 GLU A CA 1
ATOM 610 C C . GLU A 1 80 ? 14.096 -8.575 11.197 1.00 93.44 80 GLU A C 1
ATOM 612 O O . GLU A 1 80 ? 14.670 -9.647 11.029 1.00 93.44 80 GLU A O 1
ATOM 617 N N . GLN A 1 81 ? 13.672 -8.158 12.392 1.00 92.00 81 GLN A N 1
ATOM 618 C CA . GLN A 1 81 ? 13.904 -8.931 13.611 1.00 92.00 81 GLN A CA 1
ATOM 619 C C . GLN A 1 81 ? 13.075 -10.210 13.574 1.00 92.00 81 GLN A C 1
ATOM 621 O O . GLN A 1 81 ? 13.598 -11.292 13.819 1.00 92.00 81 GLN A O 1
ATOM 626 N N . ASN A 1 82 ? 11.810 -10.079 13.175 1.00 93.00 82 ASN A N 1
ATOM 627 C CA . ASN A 1 82 ? 10.869 -11.191 13.111 1.00 93.00 82 ASN A CA 1
ATOM 628 C C . ASN A 1 82 ? 10.703 -11.766 11.694 1.00 93.00 82 ASN A C 1
ATOM 630 O O . ASN A 1 82 ? 9.835 -12.612 11.480 1.00 93.00 82 ASN A O 1
ATOM 634 N N . LYS A 1 83 ? 11.498 -11.304 10.713 1.00 94.19 83 LYS A N 1
ATOM 635 C CA . LYS A 1 83 ? 11.395 -11.674 9.286 1.00 94.19 83 LYS A CA 1
ATOM 636 C C . LYS A 1 83 ? 9.965 -11.539 8.737 1.00 94.19 83 LYS A C 1
ATOM 638 O O . LYS A 1 83 ? 9.414 -12.467 8.136 1.00 94.19 83 LYS A O 1
ATOM 643 N N . LYS A 1 84 ? 9.352 -10.370 8.950 1.00 94.94 84 LYS A N 1
ATOM 644 C CA . LYS A 1 84 ? 7.996 -10.036 8.487 1.00 94.94 84 LYS A CA 1
ATOM 645 C C . LYS A 1 84 ? 7.980 -8.752 7.667 1.00 94.94 84 LYS A C 1
ATOM 647 O O . LYS A 1 84 ? 8.769 -7.836 7.882 1.00 94.94 84 LYS A O 1
ATOM 652 N N . PHE A 1 85 ? 7.026 -8.629 6.756 1.00 94.69 85 PHE A N 1
ATOM 653 C CA . PHE A 1 85 ? 6.747 -7.377 6.057 1.00 94.69 85 PHE A CA 1
ATOM 654 C C . PHE A 1 85 ? 5.251 -7.081 6.053 1.00 94.69 85 PHE A C 1
ATOM 656 O O . PHE A 1 85 ? 4.419 -7.980 6.102 1.00 94.69 85 PHE A O 1
ATOM 663 N N . CYS A 1 86 ? 4.907 -5.799 6.002 1.00 92.94 86 CYS A N 1
ATOM 664 C CA . CYS A 1 86 ? 3.534 -5.322 6.022 1.00 92.94 86 CYS A CA 1
ATOM 665 C C . CYS A 1 86 ? 3.238 -4.522 4.757 1.00 92.94 86 CYS A C 1
ATOM 667 O O . CYS A 1 86 ? 3.866 -3.487 4.507 1.00 92.94 86 CYS A O 1
ATOM 669 N N . ILE A 1 87 ? 2.256 -4.987 3.985 1.00 91.75 87 ILE A N 1
ATOM 670 C CA . ILE A 1 87 ? 1.654 -4.217 2.901 1.00 91.75 87 ILE A CA 1
ATOM 671 C C . ILE A 1 87 ? 0.591 -3.328 3.525 1.00 91.75 87 ILE A C 1
ATOM 673 O O . ILE A 1 87 ? -0.418 -3.809 4.041 1.00 91.75 87 ILE A O 1
ATOM 677 N N . SER A 1 88 ? 0.794 -2.019 3.469 1.00 80.62 88 SER A N 1
ATOM 678 C CA . SER A 1 88 ? -0.241 -1.098 3.917 1.00 80.62 88 SER A CA 1
ATOM 679 C C . SER A 1 88 ? -1.254 -0.835 2.803 1.00 80.62 88 SER A C 1
ATOM 681 O O . SER A 1 88 ? -0.941 -0.902 1.610 1.00 80.62 88 SER A O 1
ATOM 683 N N . GLY A 1 89 ? -2.469 -0.442 3.178 1.00 71.00 89 GLY A N 1
ATOM 684 C CA . GLY A 1 89 ? -3.494 -0.185 2.177 1.00 71.00 89 GLY A CA 1
ATOM 685 C C . GLY A 1 89 ? -3.403 1.124 1.394 1.00 71.00 89 GLY A C 1
ATOM 686 O O . GLY A 1 89 ? -4.118 1.295 0.415 1.00 71.00 89 GLY A O 1
ATOM 687 N N . ASN A 1 90 ? -2.533 2.057 1.796 1.00 72.44 90 ASN A N 1
ATOM 688 C CA . ASN A 1 90 ? -2.291 3.362 1.147 1.00 72.44 90 ASN A CA 1
ATOM 689 C C . ASN A 1 90 ? -3.520 4.032 0.490 1.00 72.44 90 ASN A C 1
ATOM 691 O O . ASN A 1 90 ? -3.461 4.357 -0.703 1.00 72.44 90 ASN A O 1
ATOM 695 N N . PRO A 1 91 ? -4.593 4.335 1.250 1.00 67.06 91 PRO A N 1
ATOM 696 C CA . PRO A 1 91 ? -5.822 4.923 0.706 1.00 67.06 91 PRO A CA 1
ATOM 697 C C . PRO A 1 91 ? -5.587 6.232 -0.057 1.00 67.06 91 PRO A C 1
ATOM 699 O O . PRO A 1 91 ? -6.308 6.544 -0.998 1.00 67.06 91 PRO A O 1
ATOM 702 N N . THR A 1 92 ? -4.536 6.988 0.281 1.00 70.06 92 THR A N 1
ATOM 703 C CA . THR A 1 92 ? -4.153 8.210 -0.444 1.00 70.06 92 THR A CA 1
ATOM 704 C C . THR A 1 92 ? -3.844 7.957 -1.923 1.00 70.06 92 THR A C 1
ATOM 706 O O . THR A 1 92 ? -4.064 8.840 -2.749 1.00 70.06 92 THR A O 1
ATOM 709 N N . VAL A 1 93 ? -3.332 6.771 -2.267 1.00 73.88 93 VAL A N 1
ATOM 710 C CA . VAL A 1 93 ? -3.026 6.399 -3.653 1.00 73.88 93 VAL A CA 1
ATOM 711 C C . VAL A 1 93 ? -4.099 5.496 -4.235 1.00 73.88 93 VAL A C 1
ATOM 713 O O . VAL A 1 93 ? -4.581 5.795 -5.324 1.00 73.88 93 VAL A O 1
ATOM 716 N N . SER A 1 94 ? -4.509 4.433 -3.546 1.00 70.06 94 SER A N 1
ATOM 717 C CA . SER A 1 94 ? -5.532 3.503 -4.051 1.00 70.06 94 SER A CA 1
ATOM 718 C C . SER A 1 94 ? -6.924 4.136 -4.153 1.00 70.06 94 SER A C 1
ATOM 720 O O . SER A 1 94 ? -7.732 3.659 -4.942 1.00 70.06 94 SER A O 1
ATOM 722 N N . LYS A 1 95 ? -7.189 5.222 -3.406 1.00 71.69 95 LYS A N 1
ATOM 723 C CA . LYS A 1 95 ? -8.523 5.812 -3.161 1.00 71.69 95 LYS A CA 1
ATOM 724 C C . LYS A 1 95 ? -9.488 4.874 -2.430 1.00 71.69 95 LYS A C 1
ATOM 726 O O . LYS A 1 95 ? -10.652 5.215 -2.256 1.00 71.69 95 LYS A O 1
ATOM 731 N N . GLU A 1 96 ? -8.994 3.730 -1.977 1.00 69.06 96 GLU A N 1
ATOM 732 C CA . GLU A 1 96 ? -9.752 2.704 -1.277 1.00 69.06 96 GLU A CA 1
ATOM 733 C C . GLU A 1 96 ? -8.996 2.343 -0.006 1.00 69.06 96 GLU A C 1
ATOM 735 O O . GLU A 1 96 ? -7.781 2.128 -0.023 1.00 69.06 96 GLU A O 1
ATOM 740 N N . TYR A 1 97 ? -9.702 2.291 1.119 1.00 69.75 97 TYR A N 1
ATOM 741 C CA . TYR A 1 97 ? -9.107 1.744 2.325 1.00 69.75 97 TYR A CA 1
ATOM 742 C C . TYR A 1 97 ? -8.883 0.248 2.135 1.00 69.75 97 TYR A C 1
ATOM 744 O O . TYR A 1 97 ? -9.830 -0.508 1.926 1.00 69.75 97 TYR A O 1
ATOM 752 N N . SER A 1 98 ? -7.635 -0.178 2.275 1.00 72.94 98 SER A N 1
ATOM 753 C CA . SER A 1 98 ? -7.316 -1.566 2.562 1.00 72.94 98 SER A CA 1
ATOM 754 C C . SER A 1 98 ? -6.635 -1.674 3.916 1.00 72.94 98 SER A C 1
ATOM 756 O O . SER A 1 98 ? -5.831 -0.841 4.349 1.00 72.94 98 SER A O 1
ATOM 758 N N . ARG A 1 99 ? -7.030 -2.719 4.626 1.00 77.38 99 ARG A N 1
ATOM 759 C CA . ARG A 1 99 ? -6.461 -3.073 5.911 1.00 77.38 99 ARG A CA 1
ATOM 760 C C . ARG A 1 99 ? -4.993 -3.475 5.712 1.00 77.38 99 ARG A C 1
ATOM 762 O O . ARG A 1 99 ? -4.715 -4.169 4.738 1.00 77.38 99 ARG A O 1
ATOM 769 N N . PRO A 1 100 ? -4.060 -3.055 6.584 1.00 86.06 100 PRO A N 1
ATOM 770 C CA . PRO A 1 100 ? -2.687 -3.536 6.514 1.00 86.06 100 PRO A CA 1
ATOM 771 C C . PRO A 1 100 ? -2.631 -5.057 6.667 1.00 86.06 100 PRO A C 1
ATOM 773 O O . PRO A 1 100 ? -3.321 -5.616 7.521 1.00 86.06 100 PRO A O 1
ATOM 776 N N . GLU A 1 101 ? -1.804 -5.701 5.853 1.00 89.06 101 GLU A N 1
ATOM 777 C CA . GLU A 1 101 ? -1.621 -7.152 5.850 1.00 89.06 101 GLU A CA 1
ATOM 778 C C . GLU A 1 101 ? -0.151 -7.471 6.116 1.00 89.06 101 GLU A C 1
ATOM 780 O O . GLU A 1 101 ? 0.728 -6.910 5.458 1.00 89.06 101 GLU A O 1
ATOM 785 N N . ILE A 1 102 ? 0.104 -8.342 7.093 1.00 92.06 102 ILE A N 1
ATOM 786 C CA . ILE A 1 102 ? 1.444 -8.735 7.537 1.00 92.06 102 ILE A CA 1
ATOM 787 C C . ILE A 1 102 ? 1.717 -10.158 7.056 1.00 92.06 102 ILE A C 1
ATOM 789 O O . ILE A 1 102 ? 0.851 -11.021 7.165 1.00 92.06 102 ILE A O 1
ATOM 793 N N . TYR A 1 103 ? 2.918 -10.385 6.537 1.00 93.44 103 TYR A N 1
ATOM 794 C CA . TYR A 1 103 ? 3.362 -11.662 5.987 1.00 93.44 103 TYR A CA 1
ATOM 795 C C . TYR A 1 103 ? 4.764 -11.994 6.484 1.00 93.44 103 TYR A C 1
ATOM 797 O O . TYR A 1 103 ? 5.560 -11.079 6.724 1.00 93.44 103 TYR A O 1
ATOM 805 N N . HIS A 1 104 ? 5.088 -13.283 6.586 1.00 94.38 104 HIS A N 1
ATOM 806 C CA . HIS A 1 104 ? 6.471 -13.709 6.769 1.00 94.38 104 HIS A CA 1
ATOM 807 C C . HIS A 1 104 ? 7.238 -13.622 5.450 1.00 94.38 104 HIS A C 1
ATOM 809 O O . HIS A 1 104 ? 6.661 -13.703 4.364 1.00 94.38 104 HIS A O 1
ATOM 815 N N . TYR A 1 105 ? 8.559 -13.470 5.537 1.00 95.25 105 TYR A N 1
ATOM 816 C CA . TYR A 1 105 ? 9.436 -13.444 4.363 1.00 95.25 105 TYR A CA 1
ATOM 817 C C . TYR A 1 105 ? 9.258 -14.707 3.504 1.00 95.25 105 TYR A C 1
ATOM 819 O O . TYR A 1 105 ? 9.097 -14.602 2.289 1.00 95.25 105 TYR A O 1
ATOM 827 N N . ASP A 1 106 ? 9.142 -15.873 4.148 1.00 94.69 106 ASP A N 1
ATOM 828 C CA . ASP A 1 106 ? 8.963 -17.182 3.502 1.00 94.69 106 ASP A CA 1
ATOM 829 C C . ASP A 1 106 ? 7.660 -17.316 2.693 1.00 94.69 106 ASP A C 1
ATOM 831 O O . ASP A 1 106 ? 7.532 -18.198 1.829 1.00 94.69 106 ASP A O 1
ATOM 835 N N . ASP A 1 107 ? 6.682 -16.442 2.949 1.00 95.50 107 ASP A N 1
ATOM 836 C CA . ASP A 1 107 ? 5.423 -16.420 2.213 1.00 95.50 107 ASP A CA 1
ATOM 837 C C . ASP A 1 107 ? 5.559 -15.705 0.864 1.00 95.50 107 ASP A C 1
ATOM 839 O O . ASP A 1 107 ? 4.743 -15.934 -0.034 1.00 95.50 107 ASP A O 1
ATOM 843 N N . LEU A 1 108 ? 6.578 -14.858 0.676 1.00 96.81 108 LEU A N 1
ATOM 844 C CA . LEU A 1 108 ? 6.804 -14.144 -0.578 1.00 96.81 108 LEU A CA 1
ATOM 845 C C . LEU A 1 108 ? 7.356 -15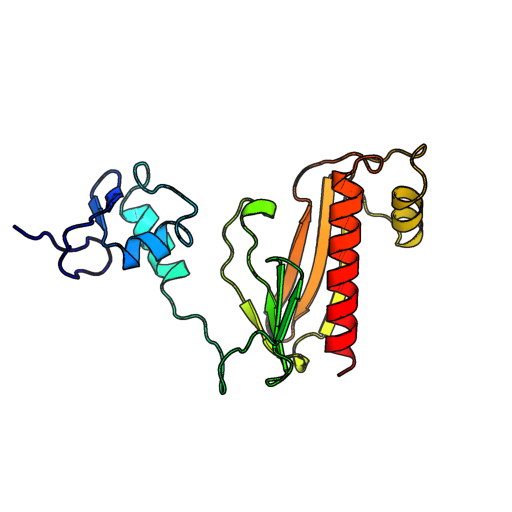.095 -1.646 1.00 96.81 108 LEU A C 1
ATOM 847 O O . LEU A 1 108 ? 8.548 -15.380 -1.703 1.00 96.81 108 LEU A O 1
ATOM 851 N N . MET A 1 109 ? 6.485 -15.559 -2.543 1.00 96.75 109 MET A N 1
ATOM 852 C CA . MET A 1 109 ? 6.860 -16.512 -3.592 1.00 96.75 109 MET A CA 1
ATOM 853 C C . MET A 1 109 ? 7.439 -15.848 -4.840 1.00 96.75 109 MET A C 1
ATOM 855 O O . MET A 1 109 ? 8.288 -16.429 -5.504 1.00 96.75 109 MET A O 1
ATOM 859 N N . ALA A 1 110 ? 6.902 -14.693 -5.226 1.00 96.56 110 ALA A N 1
ATOM 860 C CA . ALA A 1 110 ? 7.337 -13.952 -6.406 1.00 96.56 110 ALA A CA 1
ATOM 861 C C . ALA A 1 110 ? 6.854 -12.505 -6.324 1.00 96.56 110 ALA A C 1
ATOM 863 O O . ALA A 1 110 ? 5.857 -12.210 -5.659 1.00 96.56 110 ALA A O 1
ATOM 864 N N . TYR A 1 111 ? 7.509 -11.613 -7.057 1.00 97.12 111 TYR A N 1
ATOM 865 C CA . TYR A 1 111 ? 7.081 -10.229 -7.186 1.00 97.12 111 TYR A CA 1
ATOM 866 C C . TYR A 1 111 ? 7.497 -9.654 -8.545 1.00 97.12 111 TYR A C 1
ATOM 868 O O . TYR A 1 111 ? 8.477 -10.088 -9.145 1.00 97.12 111 TYR A O 1
ATOM 876 N N . MET A 1 112 ? 6.724 -8.701 -9.064 1.00 95.75 112 MET A N 1
ATOM 877 C CA . MET A 1 112 ? 6.993 -8.067 -10.355 1.00 95.75 112 MET A CA 1
ATOM 878 C C . MET A 1 112 ? 6.391 -6.665 -10.449 1.00 95.75 112 MET A C 1
ATOM 880 O O . MET A 1 112 ? 5.373 -6.356 -9.824 1.00 95.75 112 MET A O 1
ATOM 884 N N . LEU A 1 113 ? 6.987 -5.827 -11.292 1.00 95.38 113 LEU A N 1
ATOM 885 C CA . LEU A 1 113 ? 6.419 -4.537 -11.660 1.00 95.38 113 LEU A CA 1
ATOM 886 C C . LEU A 1 113 ? 5.350 -4.727 -12.744 1.00 95.38 113 LEU A C 1
ATOM 888 O O . LEU A 1 113 ? 5.584 -5.423 -13.726 1.00 95.38 113 LEU A O 1
ATOM 892 N N . VAL A 1 114 ? 4.186 -4.097 -12.578 1.00 94.88 114 VAL A N 1
ATOM 893 C CA . VAL A 1 114 ? 3.085 -4.143 -13.552 1.00 94.88 114 VAL A CA 1
ATOM 894 C C . VAL A 1 114 ? 2.631 -2.724 -13.880 1.00 94.88 114 VAL A C 1
ATOM 896 O O . VAL A 1 114 ? 2.347 -1.923 -12.981 1.00 94.88 114 VAL A O 1
ATOM 899 N N . CYS A 1 115 ? 2.513 -2.420 -15.169 1.00 93.88 115 CYS A N 1
ATOM 900 C CA . CYS A 1 115 ? 2.046 -1.137 -1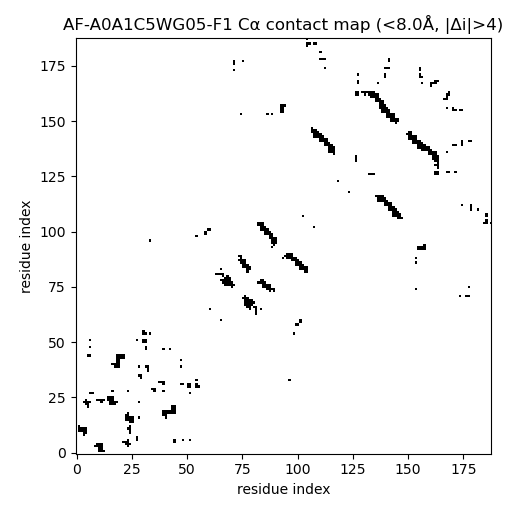5.687 1.00 93.88 115 CYS A CA 1
ATOM 901 C C . CYS A 1 115 ? 0.915 -1.312 -16.716 1.00 93.88 115 CYS A C 1
ATOM 903 O O . CYS A 1 115 ? 0.738 -2.382 -17.291 1.00 93.88 115 CYS A O 1
ATOM 905 N N . ASP A 1 116 ? 0.123 -0.255 -16.903 1.00 92.69 116 ASP A N 1
ATOM 906 C CA . ASP A 1 116 ? -0.886 -0.140 -17.965 1.00 92.69 116 ASP A CA 1
ATOM 907 C C . ASP A 1 116 ? -0.635 1.171 -18.737 1.00 92.69 116 ASP A C 1
ATOM 909 O O . ASP A 1 116 ? -0.687 2.237 -18.108 1.00 92.69 116 ASP A O 1
ATOM 913 N N . PRO A 1 117 ? -0.357 1.144 -20.056 1.00 92.12 117 PRO A N 1
ATOM 914 C CA . PRO A 1 117 ? -0.211 -0.051 -20.897 1.00 92.12 117 PRO A CA 1
ATOM 915 C C . PRO A 1 117 ? 0.971 -0.923 -20.456 1.00 92.12 117 PRO A C 1
ATOM 917 O O . PRO A 1 117 ? 1.886 -0.423 -19.803 1.00 92.12 117 PRO A O 1
ATOM 920 N N . GLU A 1 118 ? 0.930 -2.207 -20.809 1.00 93.56 118 GLU A N 1
ATOM 921 C CA . GLU A 1 118 ? 2.022 -3.141 -20.530 1.00 93.56 118 GLU A CA 1
ATOM 922 C C . GLU A 1 118 ? 3.272 -2.715 -21.307 1.00 93.56 118 GLU A C 1
ATOM 924 O O . GLU A 1 118 ? 3.215 -2.441 -22.508 1.00 93.56 118 GLU A O 1
ATOM 929 N N . LEU A 1 119 ? 4.382 -2.584 -20.586 1.00 90.69 119 LEU A N 1
ATOM 930 C CA . LEU A 1 119 ? 5.672 -2.139 -21.095 1.00 90.69 119 LEU A CA 1
ATOM 931 C C . LEU A 1 119 ? 6.757 -3.014 -20.493 1.00 90.69 119 LEU A C 1
ATOM 933 O O . LEU A 1 119 ? 6.670 -3.430 -19.335 1.00 90.69 119 LEU A O 1
ATOM 937 N N . THR A 1 120 ? 7.805 -3.227 -21.271 1.00 89.00 120 THR A N 1
ATOM 938 C CA . THR A 1 120 ? 9.001 -3.917 -20.795 1.00 89.00 120 THR A CA 1
ATOM 939 C C . THR A 1 120 ? 9.754 -3.078 -19.749 1.00 89.00 120 THR A C 1
ATOM 941 O O . THR A 1 120 ? 9.615 -1.845 -19.713 1.00 89.00 120 THR A O 1
ATOM 944 N N . PRO A 1 121 ? 10.565 -3.704 -18.875 1.00 86.00 121 PRO A N 1
ATOM 945 C CA . PRO A 1 121 ? 11.439 -2.978 -17.955 1.00 86.00 121 PRO A CA 1
ATOM 946 C C . PRO A 1 121 ? 12.333 -1.956 -18.669 1.00 86.00 121 PRO A C 1
ATOM 948 O O . PRO A 1 121 ? 12.483 -0.831 -18.192 1.00 86.00 121 PRO A O 1
ATOM 951 N N . GLU A 1 122 ? 12.866 -2.308 -19.840 1.00 88.06 122 GLU A N 1
ATOM 952 C CA . GLU A 1 122 ? 13.735 -1.454 -20.650 1.00 88.06 122 GLU A CA 1
ATOM 953 C C . GLU A 1 122 ? 12.989 -0.206 -21.136 1.00 88.06 122 GLU A C 1
ATOM 955 O O . GLU A 1 122 ? 13.495 0.914 -21.025 1.00 88.06 122 GLU A O 1
ATOM 960 N N . GLU A 1 123 ? 11.748 -0.366 -21.605 1.00 89.94 123 GLU A N 1
ATOM 961 C CA . GLU A 1 123 ? 10.901 0.763 -21.995 1.00 89.94 123 GLU A CA 1
ATOM 962 C C . GLU A 1 123 ? 10.577 1.679 -20.812 1.00 89.94 123 GLU A C 1
ATOM 964 O O . GLU A 1 123 ? 10.579 2.902 -20.959 1.00 89.94 123 GLU A O 1
ATOM 969 N N . LEU A 1 124 ? 10.296 1.123 -19.630 1.00 87.81 124 LEU A N 1
ATOM 970 C CA . LEU A 1 124 ? 10.001 1.922 -18.439 1.00 87.81 124 LEU A CA 1
ATOM 971 C C . LEU A 1 124 ? 11.214 2.736 -17.975 1.00 87.81 124 LEU A C 1
ATOM 973 O O . LEU A 1 124 ? 11.058 3.906 -17.609 1.00 87.81 124 LEU A O 1
ATOM 977 N N . VAL A 1 125 ? 12.414 2.148 -18.028 1.00 88.56 125 VAL A N 1
ATOM 978 C CA . VAL A 1 125 ? 13.674 2.858 -17.768 1.00 88.56 125 VAL A CA 1
ATOM 979 C C . VAL A 1 125 ? 13.863 3.975 -18.790 1.00 88.56 125 VAL A C 1
ATOM 981 O O . VAL A 1 125 ? 14.067 5.126 -18.400 1.00 88.56 125 VAL A O 1
ATOM 984 N N . HIS A 1 126 ? 13.680 3.679 -20.079 1.00 89.19 126 HIS A N 1
ATOM 985 C CA . HIS A 1 126 ? 13.807 4.676 -21.137 1.00 89.19 126 HIS A CA 1
ATOM 986 C C . HIS A 1 126 ? 12.839 5.854 -20.944 1.00 89.19 126 HIS A C 1
ATOM 988 O O . HIS A 1 126 ? 13.249 7.008 -21.015 1.00 89.19 126 HIS A O 1
ATOM 994 N N . LEU A 1 127 ? 11.573 5.594 -20.600 1.00 87.75 127 LEU A N 1
ATOM 995 C CA . LEU A 1 127 ? 10.572 6.635 -20.325 1.00 87.75 127 LEU A CA 1
ATOM 996 C C . LEU A 1 127 ? 10.881 7.484 -19.081 1.00 87.75 127 LEU A C 1
ATOM 998 O O . LEU A 1 127 ? 10.403 8.617 -18.966 1.00 87.75 127 LEU A O 1
ATOM 1002 N N . LYS A 1 128 ? 11.630 6.944 -18.113 1.00 84.44 128 LYS A N 1
ATOM 1003 C CA . LYS A 1 128 ? 12.080 7.698 -16.934 1.00 84.44 128 LYS A CA 1
ATOM 1004 C C . LYS A 1 128 ? 13.161 8.712 -17.323 1.00 84.44 128 LYS A C 1
ATOM 1006 O O . LYS A 1 128 ? 13.146 9.837 -16.806 1.00 84.44 128 LYS A O 1
ATOM 1011 N N . GLU A 1 129 ? 14.081 8.297 -18.192 1.00 86.44 129 GLU A N 1
ATOM 1012 C CA . GLU A 1 129 ? 15.289 9.030 -18.583 1.00 86.44 129 GLU A CA 1
ATOM 1013 C C . GLU A 1 129 ? 15.036 10.012 -19.733 1.00 86.44 129 GLU A C 1
ATOM 1015 O O . GLU A 1 129 ? 15.383 11.193 -19.622 1.00 86.44 129 GLU A O 1
ATOM 1020 N N . ASP A 1 130 ? 14.368 9.564 -20.798 1.00 84.56 130 ASP A N 1
ATOM 1021 C CA . ASP A 1 130 ? 14.018 10.394 -21.943 1.00 84.56 130 ASP A CA 1
ATOM 1022 C C . ASP A 1 130 ? 12.723 11.176 -21.697 1.00 84.56 130 ASP A C 1
ATOM 1024 O O . ASP A 1 130 ? 11.627 10.639 -21.540 1.00 84.56 130 ASP A O 1
ATOM 1028 N N . LYS A 1 131 ? 12.845 12.505 -21.693 1.00 76.69 131 LYS A N 1
ATOM 1029 C CA . LYS A 1 131 ? 11.711 13.417 -21.501 1.00 76.69 131 LYS A CA 1
ATOM 1030 C C . LYS A 1 131 ? 10.957 13.713 -22.797 1.00 76.69 131 LYS A C 1
ATOM 1032 O O . LYS A 1 131 ? 9.886 14.319 -22.717 1.00 76.69 131 LYS A O 1
ATOM 1037 N N . LYS A 1 132 ? 11.522 13.362 -23.957 1.00 78.44 132 LYS A N 1
ATOM 1038 C CA . LYS A 1 132 ? 10.942 13.634 -25.279 1.00 78.44 132 LYS A CA 1
ATOM 1039 C C . LYS A 1 132 ? 9.917 12.571 -25.659 1.00 78.44 132 LYS A C 1
ATOM 1041 O O . LYS A 1 132 ? 8.859 12.919 -26.178 1.00 78.44 132 LYS A O 1
ATOM 1046 N N . THR A 1 133 ? 10.183 11.308 -25.335 1.00 80.75 133 THR A N 1
ATOM 1047 C CA . THR A 1 133 ? 9.228 10.214 -25.532 1.00 80.75 133 THR A CA 1
ATOM 1048 C C . THR A 1 133 ? 8.138 10.237 -24.456 1.00 80.75 133 THR A C 1
ATOM 1050 O O . THR A 1 133 ? 8.386 10.018 -23.269 1.00 80.75 133 THR A O 1
ATOM 1053 N N . VAL A 1 134 ? 6.893 10.506 -24.863 1.00 85.56 134 VAL A N 1
ATOM 1054 C CA . VAL A 1 134 ? 5.750 10.619 -23.944 1.00 85.56 134 VAL A CA 1
ATOM 1055 C C . VAL A 1 134 ? 4.746 9.498 -24.187 1.00 85.56 134 VAL A C 1
ATOM 1057 O O . VAL A 1 134 ? 4.073 9.473 -25.213 1.00 85.56 134 VAL A O 1
ATOM 1060 N N . LYS A 1 135 ? 4.579 8.616 -23.197 1.00 91.12 135 LYS A N 1
ATOM 1061 C CA . LYS A 1 135 ? 3.461 7.664 -23.114 1.00 91.12 135 LYS A CA 1
ATOM 1062 C C . LYS A 1 135 ? 2.566 8.028 -21.926 1.00 91.12 135 LYS A C 1
ATOM 1064 O O . LYS A 1 135 ? 3.029 8.595 -20.935 1.00 91.12 135 LYS A O 1
ATOM 1069 N N . VAL A 1 136 ? 1.272 7.733 -22.020 1.00 93.69 136 VAL A N 1
ATOM 1070 C CA . VAL A 1 136 ? 0.343 7.872 -20.888 1.00 93.69 136 VAL A CA 1
ATOM 1071 C C . VAL A 1 136 ? 0.320 6.554 -20.126 1.00 93.69 136 VAL A C 1
ATOM 1073 O O . VAL A 1 136 ? -0.106 5.541 -20.668 1.00 93.69 136 VAL A O 1
ATOM 1076 N N . ILE A 1 137 ? 0.762 6.587 -18.872 1.00 94.06 137 ILE A N 1
ATOM 1077 C CA . ILE A 1 137 ? 0.729 5.456 -17.947 1.00 94.06 137 ILE A CA 1
ATOM 1078 C C . ILE A 1 137 ? -0.515 5.607 -17.083 1.00 94.06 137 ILE A C 1
ATOM 1080 O O . ILE A 1 137 ? -0.625 6.543 -16.292 1.00 94.06 137 ILE A O 1
ATOM 1084 N N . LYS A 1 138 ? -1.474 4.704 -17.268 1.00 93.12 138 LYS A N 1
ATOM 1085 C CA . LYS A 1 138 ? -2.759 4.682 -16.566 1.00 93.12 138 LYS A CA 1
ATOM 1086 C C . LYS A 1 138 ? -2.609 4.181 -15.137 1.00 93.12 138 LYS A C 1
ATOM 1088 O O . LYS A 1 138 ? -3.228 4.739 -14.233 1.00 93.12 138 LYS A O 1
ATOM 1093 N N . LYS A 1 139 ? -1.805 3.131 -14.944 1.00 92.44 139 LYS A N 1
ATOM 1094 C CA . LYS A 1 139 ? -1.573 2.486 -13.645 1.00 92.44 139 LYS A CA 1
ATOM 1095 C C . LYS A 1 139 ? -0.139 1.980 -13.537 1.00 92.44 139 LYS A C 1
ATOM 1097 O O . LYS A 1 139 ? 0.448 1.559 -14.530 1.00 92.44 139 LYS A O 1
ATOM 1102 N N . LEU A 1 140 ? 0.396 1.999 -12.319 1.00 93.94 140 LEU A N 1
ATOM 1103 C CA . LEU A 1 140 ? 1.674 1.382 -11.959 1.00 93.94 140 LEU A CA 1
ATOM 1104 C C . LEU A 1 140 ? 1.536 0.755 -10.571 1.00 93.94 140 LEU A C 1
ATOM 1106 O O . LEU A 1 140 ? 1.057 1.405 -9.633 1.00 93.94 140 LEU A O 1
ATOM 1110 N N . LYS A 1 141 ? 1.939 -0.506 -10.444 1.00 94.31 141 LYS A N 1
ATOM 1111 C CA . LYS A 1 141 ? 1.848 -1.271 -9.201 1.00 94.31 141 LYS A CA 1
ATOM 1112 C C . LYS A 1 141 ? 2.956 -2.310 -9.111 1.00 94.31 141 LYS A C 1
ATOM 1114 O O . LYS A 1 141 ? 3.435 -2.794 -10.133 1.00 94.31 141 LYS A O 1
ATOM 1119 N N . VAL A 1 142 ? 3.317 -2.671 -7.889 1.00 95.69 142 VAL A N 1
ATOM 1120 C CA . VAL A 1 142 ? 4.149 -3.844 -7.616 1.00 95.69 142 VAL A CA 1
ATOM 1121 C C . VAL A 1 142 ? 3.219 -4.982 -7.232 1.00 95.69 142 VAL A C 1
ATOM 1123 O O . VAL A 1 142 ? 2.426 -4.846 -6.305 1.00 95.69 142 VAL A O 1
ATOM 1126 N N . ARG A 1 143 ? 3.276 -6.077 -7.978 1.00 96.19 143 ARG A N 1
ATOM 1127 C CA . ARG A 1 143 ? 2.472 -7.275 -7.763 1.00 96.19 143 ARG A CA 1
ATOM 1128 C C . ARG A 1 143 ? 3.291 -8.306 -7.007 1.00 96.19 143 ARG A C 1
ATOM 1130 O O . ARG A 1 143 ? 4.406 -8.595 -7.416 1.00 96.19 143 ARG A O 1
ATOM 1137 N N . LEU A 1 144 ? 2.719 -8.879 -5.958 1.00 96.88 144 LEU A N 1
ATOM 1138 C CA . LEU A 1 144 ? 3.311 -9.913 -5.122 1.00 96.88 144 LEU A CA 1
ATOM 1139 C C . LEU A 1 144 ? 2.451 -11.174 -5.204 1.00 96.88 144 LEU A C 1
ATOM 1141 O O . LEU A 1 144 ? 1.220 -11.102 -5.235 1.00 96.88 144 LEU A O 1
ATOM 1145 N N . LYS A 1 145 ? 3.104 -12.332 -5.221 1.00 97.25 145 LYS A N 1
ATOM 1146 C CA . LYS A 1 145 ? 2.482 -13.643 -5.055 1.00 97.25 145 LYS A CA 1
ATOM 1147 C C . LYS A 1 145 ? 2.847 -14.158 -3.669 1.00 97.25 145 LYS A C 1
ATOM 1149 O O . LYS A 1 145 ? 4.015 -14.430 -3.408 1.00 97.25 145 LYS A O 1
ATOM 1154 N N . ILE A 1 146 ? 1.845 -14.284 -2.809 1.00 96.38 146 ILE A N 1
ATOM 1155 C CA . ILE A 1 146 ? 1.980 -14.708 -1.417 1.00 96.38 146 ILE A CA 1
ATOM 1156 C C . ILE A 1 146 ? 1.451 -16.138 -1.263 1.00 96.38 146 ILE A C 1
ATOM 1158 O O . ILE A 1 146 ? 0.358 -16.463 -1.744 1.00 96.38 146 ILE A O 1
ATOM 1162 N N . ARG A 1 147 ? 2.219 -16.999 -0.593 1.00 95.06 147 ARG A N 1
ATOM 1163 C CA . ARG A 1 147 ? 1.854 -18.387 -0.290 1.00 95.06 147 ARG A CA 1
ATOM 1164 C C . ARG A 1 147 ? 0.566 -18.428 0.534 1.00 95.06 147 ARG A C 1
ATOM 1166 O O . ARG A 1 147 ? 0.376 -17.633 1.442 1.00 95.06 147 ARG A O 1
ATOM 1173 N N . GLY A 1 148 ? -0.355 -19.325 0.184 1.00 91.38 148 GLY A N 1
ATOM 1174 C CA . GLY A 1 148 ? -1.628 -19.496 0.902 1.00 91.38 148 GLY A CA 1
ATOM 1175 C C . GLY A 1 148 ? -2.653 -18.362 0.736 1.00 91.38 148 GLY A C 1
ATOM 1176 O O . GLY A 1 148 ? -3.818 -18.568 1.056 1.00 91.38 148 GLY A O 1
ATOM 1177 N N . VAL A 1 149 ? -2.262 -17.204 0.191 1.00 91.06 149 VAL A N 1
ATOM 1178 C CA . VAL A 1 149 ? -3.131 -16.018 0.058 1.00 91.06 149 VAL A CA 1
ATOM 1179 C C . VAL A 1 149 ? -3.418 -15.668 -1.404 1.00 91.06 149 VAL A C 1
ATOM 1181 O O . VAL A 1 149 ? -4.540 -15.299 -1.745 1.00 91.06 149 VAL A O 1
ATOM 1184 N N . GLY A 1 150 ? -2.433 -15.800 -2.296 1.00 93.62 150 GLY A N 1
ATOM 1185 C CA . GLY A 1 150 ? -2.576 -15.476 -3.717 1.00 93.62 150 GLY A CA 1
ATOM 1186 C C . GLY A 1 150 ? -1.923 -14.148 -4.100 1.00 93.62 150 GLY A C 1
ATOM 1187 O O . GLY A 1 150 ? -0.802 -13.861 -3.691 1.00 93.62 150 GLY A O 1
ATOM 1188 N N . ILE A 1 151 ? -2.578 -13.366 -4.963 1.00 94.69 151 ILE A N 1
ATOM 1189 C CA . ILE A 1 151 ? -1.996 -12.146 -5.542 1.00 94.69 151 ILE A CA 1
ATOM 1190 C C . ILE A 1 151 ? -2.361 -10.921 -4.705 1.00 94.69 151 ILE A C 1
ATOM 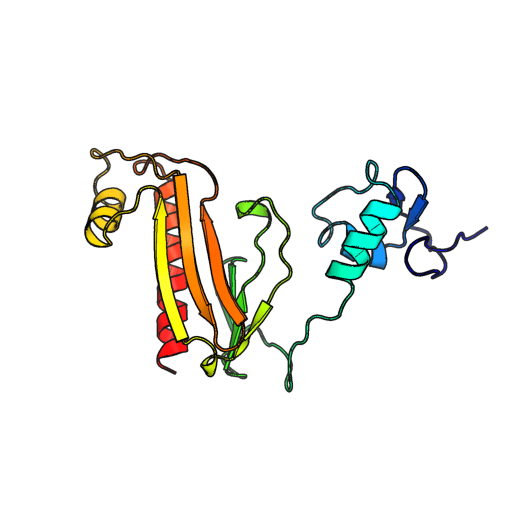1192 O O . ILE A 1 151 ? -3.534 -10.688 -4.412 1.00 94.69 151 ILE A O 1
ATOM 1196 N N . LYS A 1 152 ? -1.359 -10.093 -4.404 1.00 93.06 152 LYS A N 1
ATOM 1197 C CA . LYS A 1 152 ? -1.517 -8.785 -3.763 1.00 93.06 152 LYS A CA 1
ATOM 1198 C C . LYS A 1 152 ? -0.825 -7.710 -4.585 1.00 93.06 152 LYS A C 1
ATOM 1200 O O . LYS A 1 1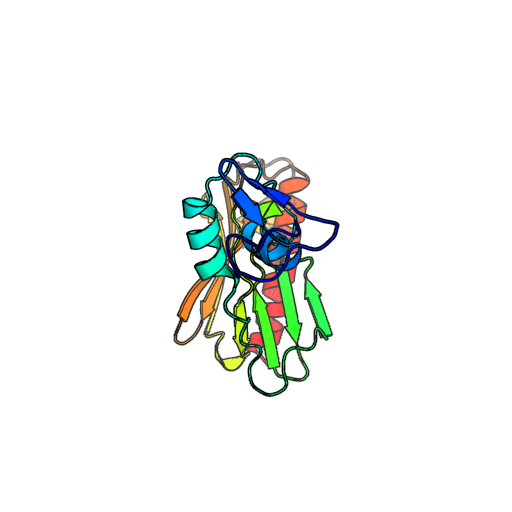52 ? 0.247 -7.937 -5.134 1.00 93.06 152 LYS A O 1
ATOM 1205 N N . ASP A 1 153 ? -1.441 -6.537 -4.675 1.00 92.81 153 ASP A N 1
ATOM 1206 C CA . ASP A 1 153 ? -0.932 -5.424 -5.473 1.00 92.81 153 ASP A CA 1
ATOM 1207 C C . ASP A 1 153 ? -0.668 -4.208 -4.568 1.00 92.81 153 ASP A C 1
ATOM 1209 O O . ASP A 1 153 ? -1.573 -3.708 -3.902 1.00 92.81 153 ASP A O 1
ATOM 1213 N N . ILE A 1 154 ? 0.556 -3.682 -4.600 1.00 92.56 154 ILE A N 1
ATOM 1214 C CA . ILE A 1 154 ? 0.915 -2.386 -4.018 1.00 92.56 154 ILE A CA 1
ATOM 1215 C C . ILE A 1 154 ? 0.797 -1.331 -5.116 1.00 92.56 154 ILE A C 1
ATOM 1217 O O . ILE A 1 154 ? 1.663 -1.206 -5.986 1.00 92.56 154 ILE A O 1
ATOM 1221 N N . VAL A 1 155 ? -0.296 -0.569 -5.105 1.00 91.62 155 VAL A N 1
ATOM 1222 C CA . VAL A 1 155 ? -0.560 0.468 -6.113 1.00 91.62 155 VAL A CA 1
ATOM 1223 C C . VAL A 1 155 ? 0.248 1.726 -5.798 1.00 91.62 155 VAL A C 1
ATOM 1225 O O . VAL A 1 155 ? 0.021 2.371 -4.779 1.00 91.62 155 VAL A O 1
ATOM 1228 N N . VAL A 1 156 ? 1.153 2.118 -6.699 1.00 91.81 156 VAL A N 1
ATOM 1229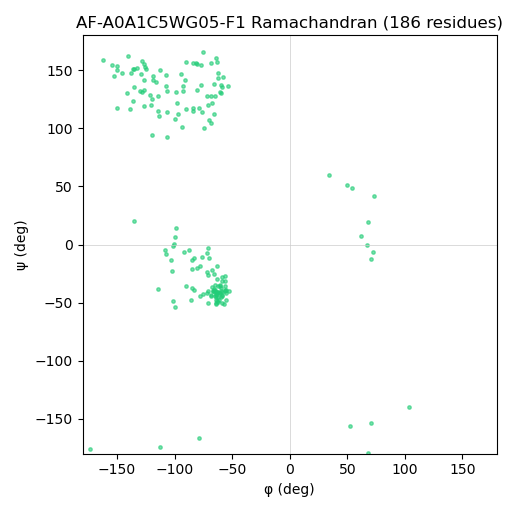 C CA . VAL A 1 156 ? 1.967 3.349 -6.573 1.00 91.81 156 VAL A CA 1
ATOM 1230 C C . VAL A 1 156 ? 1.472 4.488 -7.472 1.00 91.81 156 VAL A C 1
ATOM 1232 O O . VAL A 1 156 ? 1.883 5.642 -7.320 1.00 91.81 156 VAL A O 1
ATOM 1235 N N . LEU A 1 157 ? 0.595 4.165 -8.424 1.00 91.12 157 LEU A N 1
ATOM 1236 C CA . LEU A 1 157 ? -0.072 5.104 -9.314 1.00 91.12 157 LEU A CA 1
ATOM 1237 C C . LEU A 1 157 ? -1.452 4.552 -9.698 1.00 91.12 157 LEU A C 1
ATOM 1239 O O . LEU A 1 157 ? -1.548 3.512 -10.352 1.00 91.12 157 LEU A O 1
ATOM 1243 N N . SER A 1 158 ? -2.511 5.270 -9.323 1.00 86.31 158 SER A N 1
ATOM 1244 C CA . SER A 1 158 ? -3.911 4.879 -9.565 1.00 86.31 158 SER A CA 1
ATOM 1245 C C . SER A 1 158 ? -4.623 5.705 -10.636 1.00 86.31 158 SER A C 1
ATOM 1247 O O . SER A 1 158 ? -5.762 5.402 -10.986 1.00 86.31 158 SER A O 1
ATOM 1249 N N . SER A 1 159 ? -3.994 6.778 -11.118 1.00 89.12 159 SER A N 1
ATOM 1250 C CA . SER A 1 159 ? -4.589 7.721 -12.066 1.00 89.12 159 SER A CA 1
ATOM 1251 C C . SER A 1 159 ? -3.650 7.951 -13.253 1.00 89.12 159 SER A C 1
ATOM 1253 O O . SER A 1 159 ? -2.433 7.963 -13.048 1.00 89.12 159 SER A O 1
ATOM 1255 N N . PRO A 1 160 ? -4.182 8.176 -14.471 1.00 92.75 160 PRO A N 1
ATOM 1256 C CA . PRO A 1 160 ? -3.352 8.367 -15.651 1.00 92.75 160 PRO A CA 1
ATOM 1257 C C . PRO A 1 160 ? -2.412 9.568 -15.553 1.00 92.75 160 PRO A C 1
ATOM 1259 O O . PRO A 1 160 ? -2.837 10.682 -15.248 1.00 92.75 160 PRO A O 1
ATOM 1262 N N . VAL A 1 161 ? -1.136 9.351 -15.873 1.00 93.75 161 VAL A N 1
ATOM 1263 C CA . VAL A 1 161 ? -0.105 10.395 -15.947 1.00 93.75 161 VAL A CA 1
ATOM 1264 C C . VAL A 1 161 ? 0.752 10.221 -17.195 1.00 93.75 161 VAL A C 1
ATOM 1266 O O . VAL A 1 161 ? 0.966 9.116 -17.684 1.00 93.75 161 VAL A O 1
ATOM 1269 N N . ARG A 1 162 ? 1.288 11.324 -17.716 1.00 92.69 162 ARG A N 1
ATOM 1270 C CA . ARG A 1 162 ? 2.282 11.287 -18.799 1.00 92.69 162 ARG A CA 1
ATOM 1271 C C . ARG A 1 162 ? 3.652 10.895 -18.237 1.00 92.69 162 ARG A C 1
ATOM 1273 O O . ARG A 1 162 ? 4.056 11.441 -17.208 1.00 92.69 162 ARG A O 1
ATOM 1280 N N . SER A 1 163 ? 4.388 10.024 -18.925 1.00 91.50 163 SER A N 1
ATOM 1281 C CA . SER A 1 163 ? 5.726 9.556 -18.522 1.00 91.50 163 SER A CA 1
ATOM 1282 C C . SER A 1 163 ? 6.735 10.692 -18.315 1.00 91.50 163 SER A C 1
ATOM 1284 O O . SER A 1 163 ? 7.577 10.644 -17.426 1.00 91.50 163 SER A O 1
ATOM 1286 N N . SER A 1 164 ? 6.600 11.790 -19.057 1.00 89.06 164 SER A N 1
ATOM 1287 C CA . SER A 1 164 ? 7.471 12.962 -18.919 1.00 89.06 164 SER A CA 1
ATOM 1288 C C . SER A 1 164 ? 7.276 13.750 -17.613 1.00 89.06 164 SER A C 1
ATOM 1290 O O . SER A 1 164 ? 8.097 14.617 -17.288 1.00 89.06 164 SER A O 1
ATOM 1292 N N . THR A 1 165 ? 6.213 13.470 -16.850 1.00 91.56 165 THR A N 1
ATOM 1293 C CA . THR A 1 165 ? 5.849 14.224 -15.642 1.00 91.56 165 THR A CA 1
ATOM 1294 C C . THR A 1 165 ? 6.653 13.810 -14.413 1.00 91.56 165 THR A C 1
ATOM 1296 O O . THR A 1 165 ? 7.115 12.679 -14.271 1.00 91.56 165 THR A O 1
ATOM 1299 N N . PHE A 1 166 ? 6.767 14.735 -13.459 1.00 89.75 166 PHE A N 1
ATOM 1300 C CA . PHE A 1 166 ? 7.357 14.454 -12.150 1.00 89.75 166 PHE A CA 1
ATOM 1301 C C . PHE A 1 166 ? 6.596 13.363 -11.381 1.00 89.75 166 PHE A C 1
ATOM 1303 O O . PHE A 1 166 ? 7.223 12.551 -10.702 1.00 89.75 166 PHE A O 1
ATOM 1310 N N . ALA A 1 167 ? 5.267 13.319 -11.528 1.00 90.69 167 ALA A N 1
ATOM 1311 C CA . ALA A 1 167 ? 4.417 12.312 -10.901 1.00 90.69 167 ALA A CA 1
ATOM 1312 C C . ALA A 1 167 ? 4.818 10.893 -11.330 1.00 90.69 167 ALA A C 1
ATOM 1314 O O . ALA A 1 167 ? 5.102 10.067 -10.465 1.00 90.69 167 ALA A O 1
ATOM 1315 N N . PHE A 1 168 ? 4.957 10.639 -12.641 1.00 92.69 168 PHE A N 1
ATOM 1316 C CA . PHE A 1 168 ? 5.438 9.345 -13.135 1.00 92.69 168 PHE A CA 1
ATOM 1317 C C . PHE A 1 168 ? 6.810 8.992 -12.556 1.00 92.69 168 PHE A C 1
ATOM 1319 O O . PHE A 1 168 ? 6.970 7.921 -11.980 1.00 92.69 168 PHE A O 1
ATOM 1326 N N . ARG A 1 169 ? 7.788 9.903 -12.638 1.00 91.12 169 ARG A N 1
ATOM 1327 C CA . ARG A 1 169 ? 9.157 9.626 -12.166 1.00 91.12 169 ARG A CA 1
ATOM 1328 C C . ARG A 1 169 ? 9.210 9.281 -10.681 1.00 91.12 169 ARG A C 1
ATOM 1330 O O . ARG A 1 169 ? 9.962 8.393 -10.288 1.00 91.12 169 ARG A O 1
ATOM 1337 N N . LYS A 1 170 ? 8.427 9.977 -9.851 1.00 92.00 170 LYS A N 1
ATOM 1338 C CA . LYS A 1 170 ? 8.356 9.696 -8.412 1.00 92.00 170 LYS A CA 1
ATOM 1339 C C . LYS A 1 170 ? 7.639 8.384 -8.113 1.00 92.00 170 LYS A C 1
ATOM 1341 O O . LYS A 1 170 ? 8.117 7.660 -7.244 1.00 92.00 170 LYS A O 1
ATOM 1346 N N . SER A 1 171 ? 6.556 8.063 -8.819 1.00 92.62 171 SER A N 1
ATOM 1347 C CA . SER A 1 171 ? 5.879 6.767 -8.679 1.00 92.62 171 SER A CA 1
ATOM 1348 C C . SER A 1 171 ? 6.751 5.608 -9.166 1.00 92.62 171 SER A C 1
ATOM 1350 O O . SER A 1 171 ? 6.806 4.582 -8.499 1.00 92.62 171 SER A O 1
ATOM 1352 N N . TYR A 1 172 ? 7.483 5.777 -10.271 1.00 93.88 172 TYR A N 1
ATOM 1353 C CA . TYR A 1 172 ? 8.422 4.773 -10.771 1.00 93.88 172 TYR A CA 1
ATOM 1354 C C . TYR A 1 172 ? 9.577 4.544 -9.797 1.00 93.88 172 TYR A C 1
ATOM 1356 O O . TYR A 1 172 ? 9.856 3.405 -9.443 1.00 93.88 172 TYR A O 1
ATOM 1364 N N . GLN A 1 173 ? 10.206 5.614 -9.295 1.00 93.06 173 GLN A N 1
ATOM 1365 C CA . GLN A 1 173 ? 11.265 5.476 -8.292 1.00 93.06 173 GLN A CA 1
ATOM 1366 C C . GLN A 1 173 ? 10.758 4.758 -7.037 1.00 93.06 173 GLN A C 1
ATOM 1368 O O . GLN A 1 173 ? 11.421 3.852 -6.553 1.00 93.06 173 GLN A O 1
ATOM 1373 N N . LEU A 1 174 ? 9.559 5.106 -6.563 1.00 93.50 174 LEU A N 1
ATOM 1374 C CA . LEU A 1 174 ? 8.933 4.429 -5.431 1.00 93.50 174 LEU A CA 1
ATOM 1375 C C . LEU A 1 174 ? 8.706 2.933 -5.700 1.00 93.50 174 LEU A C 1
ATOM 1377 O O . LEU A 1 174 ? 8.955 2.121 -4.818 1.00 93.50 174 LEU A O 1
ATOM 1381 N N . ALA A 1 175 ? 8.251 2.564 -6.901 1.00 94.62 175 ALA A N 1
ATOM 1382 C CA . ALA A 1 175 ? 8.096 1.160 -7.271 1.00 94.62 175 ALA A CA 1
ATOM 1383 C C . ALA A 1 175 ? 9.434 0.415 -7.247 1.00 94.62 175 ALA A C 1
ATOM 1385 O O . ALA A 1 175 ? 9.501 -0.690 -6.724 1.00 94.62 175 ALA A O 1
ATOM 1386 N N . MET A 1 176 ? 10.503 1.035 -7.753 1.00 95.19 176 MET A N 1
ATOM 1387 C CA . MET A 1 176 ? 11.845 0.448 -7.718 1.00 95.19 176 MET A CA 1
ATOM 1388 C C . MET A 1 176 ? 12.387 0.311 -6.293 1.00 95.19 176 MET A C 1
ATOM 1390 O O . MET A 1 176 ? 13.004 -0.702 -5.979 1.00 95.19 176 MET A O 1
ATOM 1394 N N . ASP A 1 177 ? 12.124 1.287 -5.419 1.00 95.38 177 ASP A N 1
ATOM 1395 C CA . ASP A 1 177 ? 12.503 1.207 -4.006 1.00 95.38 177 ASP A CA 1
ATOM 1396 C C . ASP A 1 177 ? 11.790 0.025 -3.317 1.00 95.38 177 ASP A C 1
ATOM 1398 O O . ASP A 1 177 ? 12.419 -0.713 -2.565 1.00 95.38 177 ASP A O 1
ATOM 1402 N N . ILE A 1 178 ? 10.504 -0.205 -3.627 1.00 95.69 178 ILE A N 1
ATOM 1403 C CA . ILE A 1 178 ? 9.740 -1.375 -3.156 1.00 95.69 178 ILE A CA 1
ATOM 1404 C C . ILE A 1 178 ? 10.339 -2.674 -3.708 1.00 95.69 178 ILE A C 1
ATOM 1406 O O . ILE A 1 178 ? 10.601 -3.588 -2.935 1.00 95.69 178 ILE A O 1
ATOM 1410 N N . MET A 1 179 ? 10.577 -2.762 -5.023 1.00 96.19 179 MET A N 1
ATOM 1411 C CA . MET A 1 179 ? 11.161 -3.951 -5.664 1.00 96.19 179 MET A CA 1
ATOM 1412 C C . MET A 1 179 ? 12.505 -4.331 -5.033 1.00 96.19 179 MET A C 1
ATOM 1414 O O . MET A 1 179 ? 12.764 -5.508 -4.812 1.00 96.19 179 MET A O 1
ATOM 1418 N N . ARG A 1 180 ? 13.342 -3.340 -4.699 1.00 95.75 180 ARG A N 1
ATOM 1419 C CA . ARG A 1 180 ? 14.632 -3.564 -4.039 1.00 95.75 180 ARG A CA 1
ATOM 1420 C C . ARG A 1 180 ? 14.472 -4.169 -2.645 1.00 95.75 180 ARG A C 1
ATOM 1422 O O . ARG A 1 180 ? 15.192 -5.106 -2.321 1.00 95.75 180 ARG A O 1
ATOM 1429 N N . GLU A 1 181 ? 13.555 -3.651 -1.829 1.00 95.38 181 GLU A N 1
ATOM 1430 C CA . GLU A 1 181 ? 13.308 -4.240 -0.506 1.00 95.38 181 GLU A CA 1
ATOM 1431 C C . GLU A 1 181 ? 12.710 -5.646 -0.623 1.00 95.38 181 GLU A C 1
ATOM 1433 O O . GLU A 1 181 ? 13.123 -6.534 0.111 1.00 95.38 181 GLU A O 1
ATOM 1438 N N . LEU A 1 182 ? 11.793 -5.879 -1.569 1.00 95.75 182 LEU A N 1
ATOM 1439 C CA . LEU A 1 182 ? 11.243 -7.217 -1.810 1.00 95.75 182 LEU A CA 1
ATOM 1440 C C . LEU A 1 182 ? 12.320 -8.210 -2.264 1.00 95.75 182 LEU A C 1
ATOM 1442 O O . LEU A 1 182 ? 12.276 -9.358 -1.840 1.00 95.75 182 LEU A O 1
ATOM 1446 N N . ASN A 1 183 ? 13.306 -7.775 -3.055 1.00 96.19 183 ASN A N 1
ATOM 1447 C CA . ASN A 1 183 ? 14.459 -8.610 -3.397 1.00 96.19 183 ASN A CA 1
ATOM 1448 C C . ASN A 1 183 ? 15.280 -8.974 -2.160 1.00 96.19 183 ASN A C 1
ATOM 1450 O O . ASN A 1 183 ? 15.554 -10.146 -1.940 1.00 96.19 183 ASN A O 1
ATOM 1454 N N . ALA A 1 184 ? 15.612 -7.985 -1.326 1.00 94.19 184 ALA A N 1
ATOM 1455 C CA . ALA A 1 184 ? 16.362 -8.220 -0.093 1.00 94.19 184 ALA A CA 1
ATOM 1456 C C . ALA A 1 184 ? 15.623 -9.161 0.872 1.00 94.19 184 ALA A C 1
ATOM 1458 O O . ALA A 1 184 ? 16.252 -9.964 1.546 1.00 94.19 184 ALA A O 1
ATOM 1459 N N . ILE A 1 185 ? 14.292 -9.071 0.922 1.00 93.12 185 ILE A N 1
ATOM 1460 C CA . ILE A 1 185 ? 13.427 -9.964 1.701 1.00 93.12 185 ILE A CA 1
ATOM 1461 C C . ILE A 1 185 ? 13.425 -11.384 1.123 1.00 93.12 185 ILE A C 1
ATOM 1463 O O . ILE A 1 185 ? 13.483 -12.346 1.876 1.00 93.12 185 ILE A O 1
ATOM 1467 N N . HIS A 1 186 ? 13.338 -11.517 -0.202 1.00 91.12 186 HIS A N 1
ATOM 1468 C CA . HIS A 1 186 ? 13.245 -12.812 -0.879 1.00 91.12 186 HIS A CA 1
ATOM 1469 C C . HIS A 1 186 ? 14.564 -13.603 -0.862 1.00 91.12 186 HIS A C 1
ATOM 1471 O O . HIS A 1 186 ? 14.544 -14.823 -0.987 1.00 91.12 186 HIS A O 1
ATOM 1477 N N . GLU A 1 187 ? 15.702 -12.919 -0.716 1.00 89.69 187 GLU A N 1
ATOM 1478 C CA . GLU A 1 187 ? 17.042 -13.520 -0.648 1.00 89.69 187 GLU A CA 1
ATOM 1479 C C . GLU A 1 187 ? 17.528 -13.834 0.789 1.00 89.69 187 GLU A C 1
ATOM 1481 O O . GLU A 1 187 ? 18.599 -14.425 0.936 1.00 89.69 187 GLU A O 1
ATOM 1486 N N . ALA A 1 188 ? 16.790 -13.436 1.837 1.00 84.06 188 ALA A N 1
ATOM 1487 C CA . ALA A 1 188 ? 17.203 -13.493 3.255 1.00 84.06 188 ALA A CA 1
ATOM 1488 C C . ALA A 1 188 ? 16.625 -14.674 4.057 1.00 84.06 188 ALA A C 1
ATOM 1490 O O . ALA A 1 188 ? 17.248 -15.083 5.072 1.00 84.06 188 ALA A O 1
#

Mean predicted aligned error: 8.16 Å

Radius of gyration: 20.13 Å; Cα contacts (8 Å, |Δi|>4): 331; chains: 1; bounding box: 46×34×55 Å

Sequence (188 aa):
MAGNCDLCGEKLGFRKFHCQDGVVCKKCYAIVSNGFSETIAKKTLAELKKTYEANAVPIDLGEDGFVVTRKIKPFLLIDEQNKKFCISGNPTVSKEYSRPEIYHYDDLMAYMLVCDPELTPEELVHLKEDKKTVKVIKKLKVRLKIRGVGIKDIVVLSSPVRSSTFAFRKSYQLAMDIMRELNAIHEA

pLDDT: mean 87.95, std 8.37, range [43.47, 97.25]

Nearest PDB structures (foldseek):
  6mit-assembly1_G  TM=2.098E-01  e=6.206E+00  Enterobacter cloacae subsp. cloacae ATCC 13047
  3cin-assembly1_A  TM=3.342E-01  e=6.995E+00  Thermotoga maritima MSB8
  4ldy-assembly1_B  TM=1.438E-01  e=8.370E+00  Arabidopsis thaliana

=== Feature glossary ===
A reading guide for the features in this record.

Start from the sequence.

  · This is the polypeptide sequence — one letter per residue, N-terminus first. Length ranges from a few dozen residues for small domains to over a thousand for large multi-domain proteins.

Fold it, and you get atomic coordinates and the backbone conformation that goes with them.

  · Structure coordinates are given as an mmCIF _atom_site loop: one row per atom with element, residue name, chain id, sequence number, and x/y/z position in Å. Only the four main-chain atoms per residue are included here; side chains are omitted to keep the record compact.

  · Backbone dihedral angles. Every residue except chain termini has a φ (preceding-C → N → Cα → C) and a ψ (N → Cα → C → next-N). They are reported in degrees following the IUPAC sign convention. Secondary structure is essentially a statement about which (φ, ψ) basin each residue occupies.

  · The SS8 string is DSSP's per-residue secondary-structure call. α-helix (H) means an i→i+4 H-bond ladder; β-strand (E) means the residue participates in a β-sheet; 3₁₀ (G) and π (I) are tighter and wider helices; T/S are turns/bends; '-' is loop.

  · SS3 is a coarse helix/strand/coil call (letters a/b/c) made by the P-SEA algorithm from inter-Cα distances and dihedrals. It is less detailed than DSSP but needs only Cα positions.

Summarize the fold with a handful of shape descriptors and a per-residue structural alphabet.

  · Radius of gyration (Rg) is the root-mean-square distance of Cα atoms from their centroid — a single number for overall size and compactness. A globular domain of N residues has Rg ≈ 2.2·N^0.38 Å; an extended or disordered chain has a much larger Rg. The Cα contact count is the number of residue pairs whose Cα atoms are within 8 Å and are more than four positions apart in sequence — a standard proxy for tertiary packing density. The bounding box is the smallest axis-aligned box enclosing all Cα atoms.

  · The Foldseek 3Di string encodes local tertiary geometry as a 20-letter alphabet — one character per residue — derived from the relative positions of nearby Cα atoms. Unlike the amino-acid sequence, 3Di is a direct function of the 3D structure, so two proteins with the same fold have similar 3Di strings even at low sequence identity.

  · Solvent-accessible surface area (SASA) is the area in Å² traced out by the centre of a 1.4 Å probe sphere (a water molecule) rolled over the protein's van der Waals surface (Shrake–Rupley / Lee–Richards construction). Buried residues have near-zero SASA; fully exposed residues can exceed 200 Å². The total SASA scales roughly with the number of surface residues.

Ask how reliable the model is.

  · pLDDT (predicted Local Distance Difference Test) is AlphaFold's per-residue confidence score, ranging from 0 to 100. Values above 90 indicate high confidence (typically well-packed cores); 70–90 is confident; 50–70 low confidence; below 50 usually means the region is disordered or the prediction is unreliable there. AlphaFold stores pLDDT in the mmCIF B-factor column.

  · B-factor (Debye–Waller factor) reflects atomic displacement in the crystal lattice. It is an experimental observable (units Å²), not a prediction; low values mean the atom is pinned down, high values mean it moves o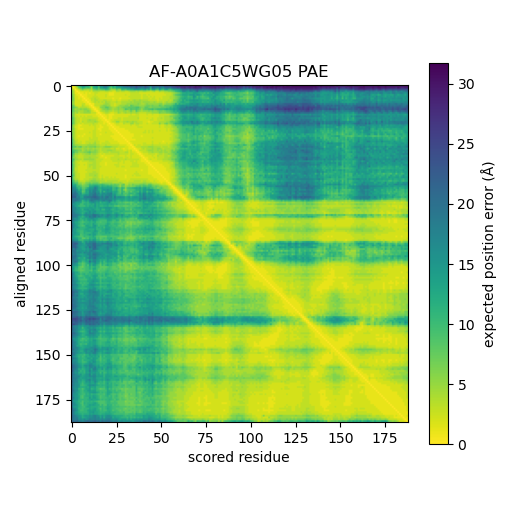r is heterogeneous across the crystal.

  · Predicted Aligned Er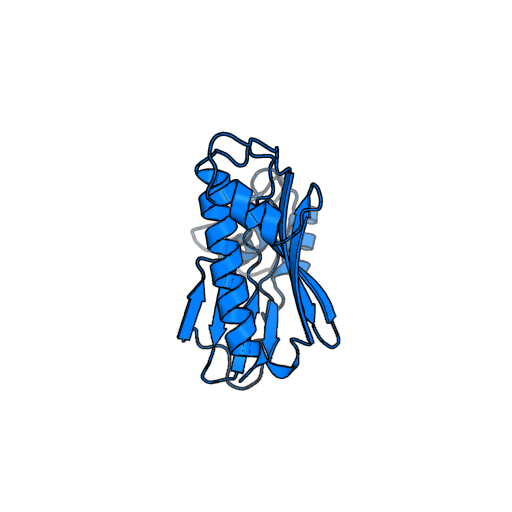ror (PAE) is an AlphaFold confidence matrix: entry (i, j) is the expected error in the position of residue j, in ångströms, when the prediction is superimposed on the true structure at residue i. Low PAE within a block of residues means that block is internally rigid and well-predicted; high PAE between two blocks means their relative placement is uncertain even if each block individually is confident.

Place it in context: what it resembles, what it is annotated as, and how it looks.

  · Nearest PDB neighbors are the top structural matches found by Foldseek when searching this structure against the entire Protein Data Bank. Each hit reports a TM-score (0 to 1; >0.5 almost always implies the same fold) and an E-value. These are *structural* homologs — they may share no detectable sequence similarity.

  · Functional annotations link the protein to curated databases. InterPro entries identify conserved domains and families by matching the sequence against member-database signatures (Pfam, PROSITE, CDD, …). Gene Ontology (GO) terms describe molecular function, biological process, and cellular component in a controlled vocabulary. CATH places the structure in a hierarchical fold classification (Class/Architecture/Topology/Homologous-superfamily). The organism is the source species.

  · Three diagnostic plots accompany the record. The Cα contact map visualizes the tertiary structure as a 2D adjacency matrix (8 Å cutoff, sequence-local contacts suppressed). The Ramachandran plot shows the distribution of backbone (φ, ψ) torsions, with points in the α and β basins reflecting secondary structure content. The PAE plot shows AlphaFold's inter-residue confidence as a color matrix.

  · Six rendered views show the 3D structure from the faces of a cube — i.e. along ±x, ±y, ±z. Rendering representation is drawn randomly per protein from cartoon (secondary-structure ribbons), sticks (backbone bonds), or molecular surface; coloring is either N→C rainbow (blue at the N-terminus through red at the C-terminus) or one color per chain.